Protein AF-0000000080313445 (afdb_homodimer)

Nearest PDB structures (foldseek):
  4s0m-assembly4_H  TM=9.922E-01  e=1.685E-20  Acinetobacter baumannii
  6aes-assembly2_B  TM=9.963E-01  e=2.767E-20  Pseudomonas aeruginosa
  3vgv-assembly3_E  TM=9.945E-01  e=1.018E-19  Halomonas sp. #593
  5v6d-assembly3_F  TM=9.946E-01  e=2.747E-19  Neisseria gonorrhoeae NCCP11945
  2hur-assembly1_A  TM=9.885E-01  e=4.802E-19  Escherichia coli

Structure (mmCIF, N/CA/C/O backbone):
data_AF-0000000080313445-model_v1
#
loop_
_entity.id
_entity.type
_entity.pdbx_description
1 polymer 'Nucleoside diphosphate kinase'
#
loop_
_atom_site.group_PDB
_atom_site.id
_atom_site.type_symbol
_atom_site.label_atom_id
_atom_site.label_alt_id
_atom_site.label_comp_id
_atom_site.label_asym_id
_atom_site.label_entity_id
_atom_site.label_seq_id
_atom_site.pdbx_PDB_ins_code
_atom_site.Cartn_x
_atom_site.Cartn_y
_atom_site.Cartn_z
_atom_site.occupancy
_atom_site.B_iso_or_equiv
_atom_site.auth_seq_id
_atom_site.auth_comp_id
_atom_site.auth_asym_id
_atom_site.auth_atom_id
_atom_site.pdbx_PDB_model_num
ATOM 1 N N . MET A 1 1 ? 26.094 -8.102 -2.627 1 67.81 1 MET A N 1
ATOM 2 C CA . MET A 1 1 ? 25.406 -8.836 -3.686 1 67.81 1 MET A CA 1
ATOM 3 C C . MET A 1 1 ? 24.547 -7.895 -4.523 1 67.81 1 MET A C 1
ATOM 5 O O . MET A 1 1 ? 24.25 -6.77 -4.105 1 67.81 1 MET A O 1
ATOM 9 N N . ALA A 1 2 ? 24.094 -8.344 -5.746 1 80.5 2 ALA A N 1
ATOM 10 C CA . ALA A 1 2 ? 23.531 -7.371 -6.68 1 80.5 2 ALA A CA 1
ATOM 11 C C . ALA A 1 2 ? 22.078 -7.047 -6.332 1 80.5 2 ALA A C 1
ATOM 13 O O . ALA A 1 2 ? 21.312 -7.938 -5.957 1 80.5 2 ALA A O 1
ATOM 14 N N . THR A 1 3 ? 21.625 -5.832 -6.145 1 92.75 3 THR A N 1
ATOM 15 C CA . THR A 1 3 ? 20.266 -5.352 -5.953 1 92.75 3 THR A CA 1
ATOM 16 C C . THR A 1 3 ? 19.375 -5.77 -7.125 1 92.75 3 THR A C 1
ATOM 18 O O . THR A 1 3 ? 19.781 -5.688 -8.281 1 92.75 3 THR A O 1
ATOM 21 N N . GLU A 1 4 ? 18.312 -6.516 -6.824 1 96.81 4 GLU A N 1
ATOM 22 C CA . GLU A 1 4 ? 17.328 -7.008 -7.777 1 96.81 4 GLU A CA 1
ATOM 23 C C . GLU A 1 4 ? 15.945 -6.414 -7.5 1 96.81 4 GLU A C 1
ATOM 25 O O . GLU A 1 4 ? 15.688 -5.914 -6.402 1 96.81 4 GLU A O 1
ATOM 30 N N . LYS A 1 5 ? 15.242 -6.324 -8.633 1 98.56 5 LYS A N 1
ATOM 31 C CA . LYS A 1 5 ? 13.828 -5.98 -8.484 1 98.56 5 LYS A CA 1
ATOM 32 C C . LYS A 1 5 ? 12.938 -7.168 -8.836 1 98.56 5 LYS A C 1
ATOM 34 O O . LYS A 1 5 ? 13.289 -7.992 -9.68 1 98.56 5 LYS A O 1
ATOM 39 N N . THR A 1 6 ? 11.805 -7.305 -8.195 1 98.88 6 THR A N 1
ATOM 40 C CA . THR A 1 6 ? 10.805 -8.32 -8.5 1 98.88 6 THR A CA 1
ATOM 41 C C . THR A 1 6 ? 9.391 -7.754 -8.359 1 98.88 6 THR A C 1
ATOM 43 O O . THR A 1 6 ? 9.211 -6.637 -7.871 1 98.88 6 THR A O 1
ATOM 46 N N . PHE A 1 7 ? 8.477 -8.469 -8.938 1 98.88 7 PHE A N 1
ATOM 47 C CA . PHE A 1 7 ? 7.074 -8.055 -8.945 1 98.88 7 PHE A CA 1
ATOM 48 C C . PHE A 1 7 ? 6.277 -8.852 -7.914 1 98.88 7 PHE A C 1
ATOM 50 O O . PHE A 1 7 ? 6.535 -10.031 -7.695 1 98.88 7 PHE A O 1
ATOM 57 N N . ALA A 1 8 ? 5.316 -8.188 -7.301 1 98.94 8 ALA A N 1
ATOM 58 C CA . ALA A 1 8 ? 4.457 -8.828 -6.309 1 98.94 8 ALA A CA 1
ATOM 59 C C . ALA A 1 8 ? 3.021 -8.32 -6.41 1 98.94 8 ALA A C 1
ATOM 61 O O . ALA A 1 8 ? 2.793 -7.176 -6.816 1 98.94 8 ALA A O 1
ATOM 62 N N . ILE A 1 9 ? 2.059 -9.133 -6.047 1 98.94 9 ILE A N 1
ATOM 63 C CA . ILE A 1 9 ? 0.652 -8.766 -5.934 1 98.94 9 ILE A CA 1
ATOM 64 C C . ILE A 1 9 ? 0.111 -9.211 -4.574 1 98.94 9 ILE A C 1
ATOM 66 O O . ILE A 1 9 ? 0.405 -10.312 -4.113 1 98.94 9 ILE A O 1
ATOM 70 N N . VAL A 1 10 ? -0.554 -8.375 -3.887 1 98.94 10 VAL A N 1
ATOM 71 C CA . VAL A 1 10 ? -1.57 -8.82 -2.939 1 98.94 10 VAL A CA 1
ATOM 72 C C . VAL A 1 10 ? -2.891 -9.055 -3.67 1 98.94 10 VAL A C 1
ATOM 74 O O . VAL A 1 10 ? -3.488 -8.109 -4.195 1 98.94 10 VAL A O 1
ATOM 77 N N . LYS A 1 11 ? -3.355 -10.266 -3.66 1 98.94 11 LYS A N 1
ATOM 78 C CA . LYS A 1 11 ? -4.473 -10.664 -4.512 1 98.94 11 LYS A CA 1
ATOM 79 C C . LYS A 1 11 ? -5.809 -10.258 -3.893 1 98.94 11 LYS A C 1
ATOM 81 O O . LYS A 1 11 ? -5.863 -9.852 -2.73 1 98.94 11 LYS A O 1
ATOM 86 N N . PRO A 1 12 ? -6.906 -10.375 -4.656 1 98.88 12 PRO A N 1
ATOM 87 C CA . PRO A 1 12 ? -8.203 -9.836 -4.219 1 98.88 12 PRO A CA 1
ATOM 88 C C . PRO A 1 12 ? -8.68 -10.461 -2.912 1 98.88 12 PRO A C 1
ATOM 90 O O . PRO A 1 12 ? -9.281 -9.781 -2.08 1 98.88 12 PRO A O 1
ATOM 93 N N . ASP A 1 13 ? -8.438 -11.734 -2.701 1 98.75 13 ASP A N 1
ATOM 94 C CA . ASP A 1 13 ? -8.898 -12.391 -1.485 1 98.75 13 ASP A CA 1
ATOM 95 C C . ASP A 1 13 ? -8.266 -11.766 -0.245 1 98.75 13 ASP A C 1
ATOM 97 O O . ASP A 1 13 ? -8.945 -11.555 0.763 1 98.75 13 ASP A O 1
ATOM 101 N N . ALA A 1 14 ? -6.973 -11.5 -0.324 1 98.81 14 ALA A N 1
ATOM 102 C CA . ALA A 1 14 ? -6.262 -10.898 0.8 1 98.81 14 ALA A CA 1
ATOM 103 C C . ALA A 1 14 ? -6.668 -9.438 0.985 1 98.81 14 ALA A C 1
ATOM 105 O O . ALA A 1 14 ? -6.754 -8.953 2.115 1 98.81 14 ALA A O 1
ATOM 106 N N . VAL A 1 15 ? -6.926 -8.711 -0.113 1 98.81 15 VAL A N 1
ATOM 107 C CA . VAL A 1 15 ? -7.398 -7.336 -0.031 1 98.81 15 VAL A CA 1
ATOM 108 C C . VAL A 1 15 ? -8.758 -7.297 0.661 1 98.81 15 VAL A C 1
ATOM 110 O O . VAL A 1 15 ? -8.984 -6.488 1.562 1 98.81 15 VAL A O 1
ATOM 113 N N . GLU A 1 16 ? -9.625 -8.203 0.298 1 98.12 16 GLU A N 1
ATOM 114 C CA . GLU A 1 16 ? -10.977 -8.289 0.854 1 98.12 16 GLU A CA 1
ATOM 115 C C . GLU A 1 16 ? -10.938 -8.5 2.365 1 98.12 16 GLU A C 1
ATOM 117 O O . GLU A 1 16 ? -11.82 -8.031 3.086 1 98.12 16 GLU A O 1
ATOM 122 N N . LYS A 1 17 ? -9.922 -9.133 2.766 1 98 17 LYS A N 1
ATOM 123 C CA . LYS A 1 17 ? -9.844 -9.539 4.168 1 98 17 LYS A CA 1
ATOM 124 C C . LYS A 1 17 ? -8.992 -8.562 4.973 1 98 17 LYS A C 1
ATOM 126 O O . LYS A 1 17 ? -8.625 -8.852 6.117 1 98 17 LYS A O 1
ATOM 131 N N . ASN A 1 18 ? -8.625 -7.434 4.41 1 98.44 18 ASN A N 1
ATOM 132 C CA . ASN A 1 18 ? -7.848 -6.391 5.074 1 98.44 18 ASN A CA 1
ATOM 133 C C . ASN A 1 18 ? -6.48 -6.906 5.52 1 98.44 18 ASN A C 1
ATOM 135 O O . ASN A 1 18 ? -6.07 -6.68 6.66 1 98.44 18 ASN A O 1
ATOM 139 N N . HIS A 1 19 ? -5.781 -7.512 4.523 1 98.81 19 HIS A N 1
ATOM 140 C CA . HIS A 1 19 ? -4.461 -8.039 4.848 1 98.81 19 HIS A CA 1
ATOM 141 C C . HIS A 1 19 ? -3.367 -7.281 4.105 1 98.81 19 HIS A C 1
ATOM 143 O O . HIS A 1 19 ? -2.211 -7.711 4.09 1 98.81 19 HIS A O 1
ATOM 149 N N . ILE A 1 20 ? -3.68 -6.176 3.441 1 98.94 20 ILE A N 1
ATOM 150 C CA . ILE A 1 20 ? -2.686 -5.426 2.686 1 98.94 20 ILE A CA 1
ATOM 151 C C . ILE A 1 20 ? -1.523 -5.039 3.598 1 98.94 20 ILE A C 1
ATOM 153 O O . ILE A 1 20 ? -0.371 -5.379 3.322 1 98.94 20 ILE A O 1
ATOM 157 N N . GLY A 1 21 ? -1.847 -4.379 4.711 1 98.88 21 GLY A N 1
ATOM 158 C CA . GLY A 1 21 ? -0.83 -3.855 5.609 1 98.88 21 GLY A CA 1
ATOM 159 C C . GLY A 1 21 ? 0.037 -4.938 6.223 1 98.88 21 GLY A C 1
ATOM 160 O O . GLY A 1 21 ? 1.261 -4.805 6.277 1 98.88 21 GLY A O 1
ATOM 161 N N . ALA A 1 22 ? -0.581 -5.98 6.699 1 98.81 22 ALA A N 1
ATOM 162 C CA . ALA A 1 22 ? 0.155 -7.074 7.324 1 98.81 22 ALA A CA 1
ATOM 163 C C . ALA A 1 22 ? 1.158 -7.688 6.352 1 98.81 22 ALA A C 1
ATOM 165 O O . ALA A 1 22 ? 2.291 -7.996 6.73 1 98.81 22 ALA A O 1
ATOM 166 N N . ILE A 1 23 ? 0.754 -7.875 5.098 1 98.94 23 ILE A N 1
ATOM 167 C CA . ILE A 1 23 ? 1.622 -8.484 4.094 1 98.94 23 ILE A CA 1
ATOM 168 C C . ILE A 1 23 ? 2.768 -7.527 3.758 1 98.94 23 ILE A C 1
ATOM 170 O O . ILE A 1 23 ? 3.93 -7.941 3.703 1 98.94 23 ILE A O 1
ATOM 174 N N . LEU A 1 24 ? 2.469 -6.219 3.557 1 98.94 24 LEU A N 1
ATOM 175 C CA . LEU A 1 24 ? 3.518 -5.246 3.268 1 98.94 24 LEU A CA 1
ATOM 176 C C . LEU A 1 24 ? 4.488 -5.133 4.438 1 98.94 24 LEU A C 1
ATOM 178 O O . LEU A 1 24 ? 5.688 -4.93 4.238 1 98.94 24 LEU A O 1
ATOM 182 N N . ALA A 1 25 ? 3.967 -5.242 5.68 1 98.81 25 ALA A N 1
ATOM 183 C CA . ALA A 1 25 ? 4.828 -5.18 6.859 1 98.81 25 ALA A CA 1
ATOM 184 C C . ALA A 1 25 ? 5.816 -6.344 6.879 1 98.81 25 ALA A C 1
ATOM 186 O O . ALA A 1 25 ? 6.988 -6.164 7.219 1 98.81 25 ALA A O 1
ATOM 187 N N . LEU A 1 26 ? 5.328 -7.523 6.516 1 98.62 26 LEU A N 1
ATOM 188 C CA . LEU A 1 26 ? 6.215 -8.68 6.441 1 98.62 26 LEU A CA 1
ATOM 189 C C . LEU A 1 26 ? 7.309 -8.453 5.402 1 98.62 26 LEU A C 1
ATOM 191 O O . LEU A 1 26 ? 8.477 -8.773 5.645 1 98.62 26 LEU A O 1
ATOM 195 N N . ILE A 1 27 ? 6.93 -7.891 4.254 1 98.81 27 ILE A N 1
ATOM 196 C CA . ILE A 1 27 ? 7.863 -7.613 3.168 1 98.81 27 ILE A CA 1
ATOM 197 C C . ILE A 1 27 ? 8.969 -6.684 3.662 1 98.81 27 ILE A C 1
ATOM 199 O O . ILE A 1 27 ? 10.156 -6.984 3.518 1 98.81 27 ILE A O 1
ATOM 203 N N . GLU A 1 28 ? 8.57 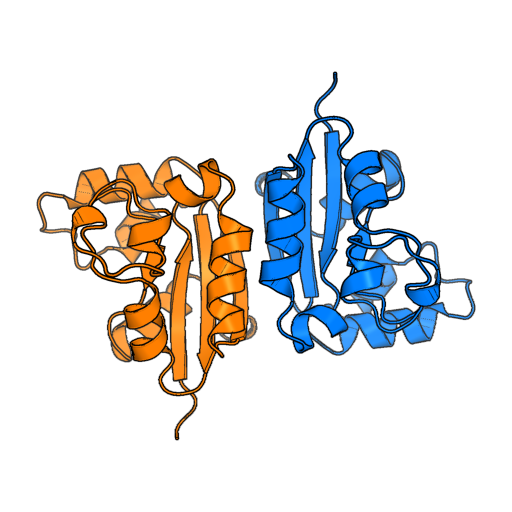-5.609 4.293 1 98.75 28 GLU A N 1
ATOM 204 C CA . GLU A 1 28 ? 9.523 -4.598 4.734 1 98.75 28 GLU A CA 1
ATOM 205 C C . GLU A 1 28 ? 10.383 -5.113 5.891 1 98.75 28 GLU A C 1
ATOM 207 O O . GLU A 1 28 ? 11.578 -4.828 5.957 1 98.75 28 GLU A O 1
ATOM 212 N N . LYS A 1 29 ? 9.82 -5.867 6.777 1 97.88 29 LYS A N 1
ATOM 213 C CA . LYS A 1 29 ? 10.547 -6.43 7.91 1 97.88 29 LYS A CA 1
ATOM 214 C C . LYS A 1 29 ? 11.625 -7.402 7.445 1 97.88 29 LYS A C 1
ATOM 216 O O . LYS A 1 29 ? 12.617 -7.621 8.141 1 97.88 29 LYS A O 1
ATOM 221 N N . ASN A 1 30 ? 11.422 -7.969 6.273 1 97.5 30 ASN A N 1
ATOM 222 C CA . ASN A 1 30 ? 12.375 -8.953 5.762 1 97.5 30 ASN A CA 1
ATOM 223 C C . ASN A 1 30 ? 13.352 -8.328 4.773 1 97.5 30 ASN A C 1
ATOM 225 O O . ASN A 1 30 ? 13.914 -9.016 3.92 1 97.5 30 ASN A O 1
ATOM 229 N N . GLY A 1 31 ? 13.5 -7.066 4.793 1 96.81 31 GLY A N 1
ATOM 230 C CA . GLY A 1 31 ? 14.617 -6.383 4.156 1 96.81 31 GLY A CA 1
ATOM 231 C C . GLY A 1 31 ? 14.328 -5.973 2.727 1 96.81 31 GLY A C 1
ATOM 232 O O . GLY A 1 31 ? 15.234 -5.547 2.002 1 96.81 31 GLY A O 1
ATOM 233 N N . LEU A 1 32 ? 13.148 -6.156 2.248 1 98.56 32 LEU A N 1
ATOM 234 C CA . LEU A 1 32 ? 12.773 -5.691 0.918 1 98.56 32 LEU A CA 1
ATOM 235 C C . LEU A 1 32 ? 12.172 -4.293 0.982 1 98.56 32 LEU A C 1
ATOM 237 O O . LEU A 1 32 ? 11.477 -3.953 1.941 1 98.56 32 LEU A O 1
ATOM 241 N N . LYS A 1 33 ? 12.445 -3.525 -0.031 1 98.56 33 LYS A N 1
ATOM 242 C CA . LYS A 1 33 ? 11.906 -2.174 -0.158 1 98.56 33 LYS A CA 1
ATOM 243 C C . LYS A 1 33 ? 10.797 -2.123 -1.204 1 98.56 33 LYS A C 1
ATOM 245 O O . LYS A 1 33 ? 10.914 -2.729 -2.271 1 98.56 33 LYS A O 1
ATOM 250 N N . ILE A 1 34 ? 9.773 -1.451 -0.898 1 98.88 34 ILE A N 1
ATOM 251 C CA . ILE A 1 34 ? 8.711 -1.216 -1.867 1 98.88 34 ILE A CA 1
ATOM 252 C C . ILE A 1 34 ? 9.047 0.003 -2.723 1 98.88 34 ILE A C 1
ATOM 254 O O . ILE A 1 34 ? 9.156 1.119 -2.209 1 98.88 34 ILE A O 1
ATOM 258 N N . ARG A 1 35 ? 9.18 -0.219 -4.039 1 98.56 35 ARG A N 1
ATOM 259 C CA . ARG A 1 35 ? 9.641 0.835 -4.941 1 98.56 35 ARG A CA 1
ATOM 260 C C . ARG A 1 35 ? 8.469 1.435 -5.719 1 98.56 35 ARG A C 1
ATOM 262 O O . ARG A 1 35 ? 8.547 2.568 -6.191 1 98.56 35 ARG A O 1
ATOM 269 N N . ALA A 1 36 ? 7.449 0.693 -5.945 1 98.81 36 ALA A N 1
ATOM 270 C CA . ALA A 1 36 ? 6.195 1.095 -6.574 1 98.81 36 ALA A CA 1
ATOM 271 C C . ALA A 1 36 ? 5.016 0.328 -5.984 1 98.81 36 ALA A C 1
ATOM 273 O O . ALA A 1 36 ? 5.164 -0.819 -5.555 1 98.81 36 ALA A O 1
ATOM 274 N N . LEU A 1 37 ? 3.953 0.924 -5.93 1 98.81 37 LEU A N 1
ATOM 275 C CA . LEU A 1 37 ? 2.791 0.383 -5.23 1 98.81 37 LEU A CA 1
ATOM 276 C C . LEU A 1 37 ? 1.502 0.993 -5.77 1 98.81 37 LEU A C 1
ATOM 278 O O . LEU A 1 37 ? 1.388 2.215 -5.883 1 98.81 37 LEU A O 1
ATOM 282 N N . ARG A 1 38 ? 0.521 0.138 -6.125 1 98.44 38 ARG A N 1
ATOM 283 C CA . ARG A 1 38 ? -0.742 0.639 -6.656 1 98.44 38 ARG A CA 1
ATOM 284 C C . ARG A 1 38 ? -1.868 -0.365 -6.43 1 98.44 38 ARG A C 1
ATOM 286 O O . ARG A 1 38 ? -1.705 -1.559 -6.695 1 98.44 38 ARG A O 1
ATOM 293 N N . MET A 1 39 ? -2.936 0.153 -5.867 1 98.81 39 MET A N 1
ATOM 294 C CA . MET A 1 39 ? -4.172 -0.626 -5.863 1 98.81 39 MET A CA 1
ATOM 295 C C . MET A 1 39 ? -4.934 -0.444 -7.172 1 98.81 39 MET A C 1
ATOM 297 O O . MET A 1 39 ? -5.02 0.667 -7.695 1 98.81 39 MET A O 1
ATOM 301 N N . MET A 1 40 ? -5.465 -1.528 -7.723 1 98.31 40 MET A N 1
ATOM 302 C CA . MET A 1 40 ? -6.25 -1.452 -8.953 1 98.31 40 MET A CA 1
ATOM 303 C C . MET A 1 40 ? -7.219 -2.627 -9.055 1 98.31 40 MET A C 1
ATOM 305 O O . MET A 1 40 ? -7.043 -3.643 -8.375 1 98.31 40 MET A O 1
ATOM 309 N N . HIS A 1 41 ? -8.273 -2.422 -9.805 1 98.25 41 HIS A N 1
ATOM 310 C CA . HIS A 1 41 ? -9.156 -3.494 -10.242 1 98.25 41 HIS A CA 1
ATOM 311 C C . HIS A 1 41 ? -8.844 -3.928 -11.664 1 98.25 41 HIS A C 1
ATOM 313 O O . HIS A 1 41 ? -9.07 -3.174 -12.617 1 98.25 41 HIS A O 1
ATOM 319 N N . MET A 1 42 ? -8.32 -5.141 -11.844 1 98.38 42 MET A N 1
ATOM 320 C CA . MET A 1 42 ? -7.941 -5.605 -13.172 1 98.38 42 MET A CA 1
ATOM 321 C C . MET A 1 42 ? -9.18 -5.848 -14.031 1 98.38 42 MET A C 1
ATOM 323 O O . MET A 1 42 ? -10.148 -6.457 -13.578 1 98.38 42 MET A O 1
ATOM 327 N N . SER A 1 43 ? -9.109 -5.312 -15.234 1 98.38 43 SER A N 1
ATOM 328 C CA . SER A 1 43 ? -10.07 -5.785 -16.219 1 98.38 43 SER A CA 1
ATOM 329 C C . SER A 1 43 ? -9.695 -7.172 -16.734 1 98.38 43 SER A C 1
ATOM 331 O O . SER A 1 43 ? -8.57 -7.637 -16.531 1 98.38 43 SER A O 1
ATOM 333 N N . ARG A 1 44 ? -10.617 -7.836 -17.375 1 98.56 44 ARG A N 1
ATOM 334 C CA . ARG A 1 44 ? -10.359 -9.172 -17.891 1 98.56 44 ARG A CA 1
ATOM 335 C C . ARG A 1 44 ? -9.195 -9.156 -18.875 1 98.56 44 ARG A C 1
ATOM 337 O O . ARG A 1 44 ? -8.281 -9.977 -18.781 1 98.56 44 ARG A O 1
ATOM 344 N N . PRO A 1 45 ? -9.117 -8.156 -19.875 1 98.62 45 PRO A N 1
ATOM 345 C CA . PRO A 1 45 ? -7.977 -8.141 -20.797 1 98.62 45 PRO A CA 1
ATOM 346 C C . PRO A 1 45 ? -6.641 -7.965 -20.078 1 98.62 45 PRO A C 1
ATOM 348 O O . PRO A 1 45 ? -5.637 -8.562 -20.469 1 98.62 45 PRO A O 1
ATOM 351 N N . ILE A 1 46 ? -6.586 -7.199 -19.031 1 98.69 46 ILE A N 1
ATOM 352 C CA . ILE A 1 46 ? -5.355 -6.992 -18.281 1 98.69 46 ILE A CA 1
ATOM 353 C C . ILE A 1 46 ? -4.934 -8.297 -17.609 1 98.69 46 ILE A C 1
ATOM 355 O O . ILE A 1 46 ? -3.779 -8.711 -17.719 1 98.69 46 ILE A O 1
ATOM 359 N N . ALA A 1 47 ? -5.906 -8.977 -16.969 1 98.81 47 ALA A N 1
ATOM 360 C CA . ALA A 1 47 ? -5.602 -10.227 -16.266 1 98.81 47 ALA A CA 1
ATOM 361 C C . ALA A 1 47 ? -5.172 -11.312 -17.234 1 98.81 47 ALA A C 1
ATOM 363 O O . ALA A 1 47 ? -4.199 -12.031 -16.984 1 98.81 47 ALA A O 1
ATOM 364 N N . GLU A 1 48 ? -5.887 -11.422 -18.359 1 98.75 48 GLU A N 1
ATOM 365 C CA . GLU A 1 48 ? -5.559 -12.43 -19.359 1 98.75 48 GLU A CA 1
ATOM 366 C C . GLU A 1 48 ? -4.172 -12.188 -19.953 1 98.75 48 GLU A C 1
ATOM 368 O O . GLU A 1 48 ? -3.412 -13.133 -20.172 1 98.75 48 GLU A O 1
ATOM 373 N N . GLY A 1 49 ? -3.873 -10.93 -20.25 1 98.69 49 GLY A N 1
ATOM 374 C CA . GLY A 1 49 ? -2.551 -10.594 -20.75 1 98.69 49 GLY A CA 1
ATOM 375 C C . GLY A 1 49 ? -1.446 -10.852 -19.75 1 98.69 49 GLY A C 1
ATOM 376 O O . GLY A 1 49 ? -0.385 -11.367 -20.109 1 98.69 49 GLY A O 1
ATOM 377 N N . PHE A 1 50 ? -1.7 -10.602 -18.547 1 98.75 50 PHE A N 1
ATOM 378 C CA . PHE A 1 50 ? -0.718 -10.781 -17.469 1 98.75 50 PHE A CA 1
ATOM 379 C C . PHE A 1 50 ? -0.415 -12.258 -17.266 1 98.75 50 PHE A C 1
ATOM 381 O O . PHE A 1 50 ? 0.748 -12.641 -17.125 1 98.75 50 PHE A O 1
ATOM 388 N N . TYR A 1 51 ? -1.479 -13.047 -17.25 1 98.38 51 TYR A N 1
ATOM 389 C CA . TYR A 1 51 ? -1.337 -14.469 -16.969 1 98.38 51 TYR A CA 1
ATOM 390 C C . TYR A 1 51 ? -1.294 -15.281 -18.25 1 98.38 51 TYR A C 1
ATOM 392 O O . TYR A 1 51 ? -1.685 -16.453 -18.266 1 98.38 51 TYR A O 1
ATOM 400 N N . HIS A 1 52 ? -0.842 -14.719 -19.328 1 97.88 52 HIS A N 1
ATOM 401 C CA . HIS A 1 52 ? -0.889 -15.32 -20.656 1 97.88 52 HIS A CA 1
ATOM 402 C C . HIS A 1 52 ? -0.164 -16.672 -20.672 1 97.88 52 HIS A C 1
ATOM 404 O O . HIS A 1 52 ? -0.542 -17.562 -21.422 1 97.88 52 HIS A O 1
ATOM 410 N N . VAL A 1 53 ? 0.841 -16.906 -19.906 1 96.38 53 VAL A N 1
ATOM 411 C CA . VAL A 1 53 ? 1.644 -18.125 -19.891 1 96.38 53 VAL A CA 1
ATOM 412 C C . VAL A 1 53 ? 0.788 -19.297 -19.4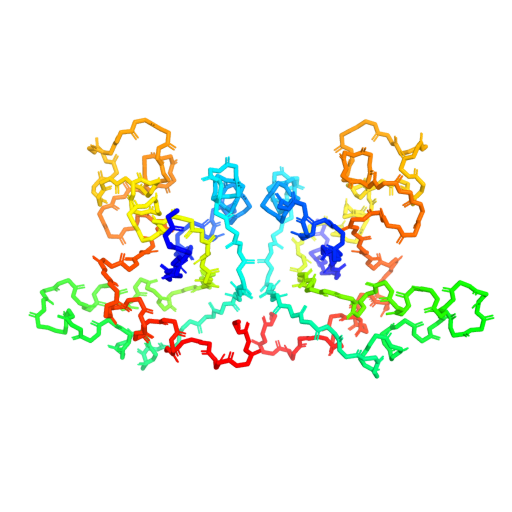22 1 96.38 53 VAL A C 1
ATOM 414 O O . VAL A 1 53 ? 1.147 -20.453 -19.625 1 96.38 53 VAL A O 1
ATOM 417 N N . HIS A 1 54 ? -0.374 -18.953 -18.766 1 96.75 54 HIS A N 1
ATOM 418 C CA . HIS A 1 54 ? -1.262 -19.984 -18.25 1 96.75 54 HIS A CA 1
ATOM 419 C C . HIS A 1 54 ? -2.477 -20.188 -19.141 1 96.75 54 HIS A C 1
ATOM 421 O O . HIS A 1 54 ? -3.406 -20.906 -18.797 1 96.75 54 HIS A O 1
ATOM 427 N N . LYS A 1 55 ? -2.504 -19.594 -20.281 1 97.31 55 LYS A N 1
ATOM 428 C CA . LYS A 1 55 ? -3.691 -19.547 -21.141 1 97.31 55 LYS A CA 1
ATOM 429 C C . LYS A 1 55 ? -4.168 -20.953 -21.484 1 97.31 55 LYS A C 1
ATOM 431 O O . LYS A 1 55 ? -5.371 -21.188 -21.625 1 97.31 55 LYS A O 1
ATOM 436 N N . ALA A 1 56 ? -3.191 -21.922 -21.594 1 97.62 56 ALA A N 1
ATOM 437 C CA . ALA A 1 56 ? -3.541 -23.266 -22.016 1 97.62 56 ALA A CA 1
ATOM 438 C C . ALA A 1 56 ? -3.838 -24.172 -20.812 1 97.62 56 ALA A C 1
ATOM 440 O O . ALA A 1 56 ? -4.199 -25.344 -20.984 1 97.62 56 ALA A O 1
ATOM 441 N N . ARG A 1 57 ? -3.703 -23.656 -19.641 1 96.75 57 ARG A N 1
ATOM 442 C CA . ARG A 1 57 ? -3.912 -24.453 -18.438 1 96.75 57 ARG A CA 1
ATOM 443 C C . ARG A 1 57 ? -5.387 -24.469 -18.047 1 96.75 57 ARG A C 1
ATOM 445 O O . ARG A 1 57 ? -6.098 -23.484 -18.234 1 96.75 57 ARG A O 1
ATOM 452 N N . PRO A 1 58 ? -5.855 -25.594 -17.469 1 97.19 58 PRO A N 1
ATOM 453 C CA . PRO A 1 58 ? -7.277 -25.734 -17.141 1 97.19 58 PRO A CA 1
ATOM 454 C C . PRO A 1 58 ? -7.75 -24.703 -16.125 1 97.19 58 PRO A C 1
ATOM 456 O O . PRO A 1 58 ? -8.93 -24.344 -16.109 1 97.19 58 PRO A O 1
ATOM 459 N N . PHE A 1 59 ? -6.918 -24.234 -15.32 1 96.69 59 PHE A N 1
ATOM 460 C CA . PHE A 1 59 ? -7.324 -23.328 -14.25 1 96.69 59 PHE A CA 1
ATOM 461 C C . PHE A 1 59 ? -7.328 -21.875 -14.75 1 96.69 59 PHE A C 1
ATOM 463 O O . PHE A 1 59 ? -7.703 -20.969 -14.008 1 96.69 59 PHE A O 1
ATOM 470 N N . PHE A 1 60 ? -6.965 -21.578 -15.984 1 98 60 PHE A N 1
ATOM 471 C CA . PHE A 1 60 ? -6.762 -20.219 -16.5 1 98 60 PHE A CA 1
ATOM 472 C C . PHE A 1 60 ? -8.031 -19.391 -16.344 1 98 60 PHE A C 1
ATOM 474 O O . PHE A 1 60 ? -7.98 -18.266 -15.836 1 98 60 PHE A O 1
ATOM 481 N N . GLY A 1 61 ? -9.164 -19.875 -16.703 1 98.06 61 GLY A N 1
ATOM 482 C CA . GLY A 1 61 ? -10.43 -19.172 -16.594 1 98.06 61 GLY A CA 1
ATOM 483 C C . GLY A 1 61 ? -10.766 -18.797 -15.164 1 98.06 61 GLY A C 1
ATOM 484 O O . GLY A 1 61 ? -11.156 -17.656 -14.898 1 98.06 61 GLY A O 1
ATOM 485 N N . GLU A 1 62 ? -10.648 -19.75 -14.297 1 98.25 62 GLU A N 1
ATOM 486 C CA . GLU A 1 62 ? -10.922 -19.5 -12.883 1 98.25 62 GLU A CA 1
ATOM 487 C C . GLU A 1 62 ? -9.969 -18.469 -12.305 1 98.25 62 GLU A C 1
ATOM 489 O O . GLU A 1 62 ? -10.367 -17.625 -11.5 1 98.25 62 GLU A O 1
ATOM 494 N N . LEU A 1 63 ? -8.742 -18.547 -12.68 1 98.25 63 LEU A N 1
ATOM 495 C CA . LEU A 1 63 ? -7.738 -17.578 -12.242 1 98.25 63 LEU A CA 1
ATOM 496 C C . LEU A 1 63 ? -8.109 -16.172 -12.664 1 98.25 63 LEU A C 1
ATOM 498 O O . LEU A 1 63 ? -8.078 -15.242 -11.852 1 98.25 63 LEU A O 1
ATOM 502 N N . VAL A 1 64 ? -8.461 -15.992 -13.914 1 98.75 64 VAL A N 1
ATOM 503 C CA . VAL A 1 64 ? -8.844 -14.68 -14.445 1 98.75 64 VAL A CA 1
ATOM 504 C C . VAL A 1 64 ? -10.078 -14.172 -13.719 1 98.75 64 VAL A C 1
ATOM 506 O O . VAL A 1 64 ? -10.141 -13 -13.328 1 98.75 64 VAL A O 1
ATOM 509 N N . GLU A 1 65 ? -11.055 -15.039 -13.492 1 98.69 65 GLU A N 1
ATOM 510 C CA . GLU A 1 65 ? -12.258 -14.656 -12.758 1 98.69 65 GLU A CA 1
ATOM 511 C C . GLU A 1 65 ? -11.922 -14.195 -11.344 1 98.69 65 GLU A C 1
ATOM 513 O O . GLU A 1 65 ? -12.445 -13.188 -10.867 1 98.69 65 GLU A O 1
ATOM 518 N N . PHE A 1 66 ? -11.109 -14.906 -10.758 1 98.75 66 PHE A N 1
ATOM 519 C CA . PHE A 1 66 ? -10.68 -14.594 -9.398 1 98.75 66 PHE A CA 1
ATOM 520 C C . PHE A 1 66 ? -9.984 -13.234 -9.352 1 98.75 66 PHE A C 1
ATOM 522 O O . PHE A 1 66 ? -10.32 -12.391 -8.523 1 98.75 66 PHE A O 1
ATOM 529 N N . MET A 1 67 ? -9.062 -12.93 -10.242 1 98.75 67 MET A N 1
ATOM 530 C CA . MET A 1 67 ? -8.219 -11.734 -10.219 1 98.75 67 MET A CA 1
ATOM 531 C C . MET A 1 67 ? -9.016 -10.5 -10.617 1 98.75 67 MET A C 1
ATOM 533 O O . MET A 1 67 ? -8.609 -9.375 -10.336 1 98.75 67 MET A O 1
ATOM 537 N N . THR A 1 68 ? -10.141 -10.711 -11.273 1 98.69 68 THR A N 1
ATOM 538 C CA . THR A 1 68 ? -10.914 -9.57 -11.75 1 98.69 68 THR A CA 1
ATOM 539 C C . THR A 1 68 ? -12.102 -9.297 -10.836 1 98.69 68 THR A C 1
ATOM 541 O O . THR A 1 68 ? -12.859 -8.352 -11.062 1 98.69 68 THR A O 1
ATOM 544 N N . ARG A 1 69 ? -12.297 -10.062 -9.789 1 98.31 69 ARG A N 1
ATOM 545 C CA . ARG A 1 69 ? -13.508 -9.969 -8.984 1 98.31 69 ARG A CA 1
ATOM 546 C C . ARG A 1 69 ? -13.445 -8.781 -8.031 1 98.31 69 ARG A C 1
ATOM 548 O O . ARG A 1 69 ? -14.469 -8.344 -7.496 1 98.31 69 ARG A O 1
ATOM 555 N N . GLY A 1 70 ? -12.25 -8.312 -7.746 1 98.12 70 GLY A N 1
ATOM 556 C CA . GLY A 1 70 ? -12.047 -7.207 -6.828 1 98.12 70 GLY A CA 1
ATOM 557 C C . GLY A 1 70 ? -10.672 -6.57 -6.957 1 98.12 70 GLY A C 1
ATOM 558 O O . GLY A 1 70 ? -9.883 -6.957 -7.824 1 98.12 70 GLY A O 1
ATOM 559 N N . PRO A 1 71 ? -10.461 -5.598 -6.113 1 98.69 71 PRO A N 1
ATOM 560 C CA . PRO A 1 71 ? -9.172 -4.906 -6.195 1 98.69 71 PRO A CA 1
ATOM 561 C C . PRO A 1 71 ? -8.008 -5.773 -5.734 1 98.69 71 PRO A C 1
ATOM 563 O O . PRO A 1 71 ? -8.195 -6.691 -4.934 1 98.69 71 PRO A O 1
ATOM 566 N N . CYS A 1 72 ? -6.887 -5.562 -6.332 1 98.88 72 CYS A N 1
ATOM 567 C CA . CYS A 1 72 ? -5.605 -6.105 -5.895 1 98.88 72 CYS A CA 1
ATOM 568 C C . CYS A 1 72 ? -4.574 -4.996 -5.711 1 98.88 72 CYS A C 1
ATOM 570 O O . CYS A 1 72 ? -4.84 -3.838 -6.039 1 98.88 72 CYS A O 1
ATOM 572 N N . VAL A 1 73 ? -3.486 -5.277 -5.055 1 98.94 73 VAL A N 1
ATOM 573 C CA . VAL A 1 73 ? -2.377 -4.344 -4.898 1 98.94 73 VAL A CA 1
ATOM 574 C C . VAL A 1 73 ? -1.139 -4.891 -5.605 1 98.94 73 VAL A C 1
ATOM 576 O O . VAL A 1 73 ? -0.649 -5.973 -5.266 1 98.94 73 VAL A O 1
ATOM 579 N N . VAL A 1 74 ? -0.679 -4.145 -6.621 1 98.94 74 VAL A N 1
ATOM 580 C CA . VAL A 1 74 ? 0.529 -4.531 -7.344 1 98.94 74 VAL A CA 1
ATOM 581 C C . VAL A 1 74 ? 1.713 -3.699 -6.852 1 98.94 74 VAL A C 1
ATOM 583 O O . VAL A 1 74 ? 1.558 -2.523 -6.516 1 98.94 74 VAL A O 1
ATOM 586 N N . MET A 1 75 ? 2.902 -4.32 -6.809 1 98.88 75 MET A N 1
ATOM 587 C CA . MET A 1 75 ? 4.043 -3.572 -6.285 1 98.88 75 MET A CA 1
ATOM 588 C C . MET A 1 75 ? 5.348 -4.086 -6.883 1 98.88 75 MET A C 1
ATOM 590 O O . MET A 1 75 ? 5.395 -5.188 -7.43 1 98.88 75 MET A O 1
ATOM 594 N N . VAL A 1 76 ? 6.301 -3.273 -6.902 1 98.94 76 VAL A N 1
ATOM 595 C CA . VAL A 1 76 ? 7.688 -3.609 -7.219 1 98.94 76 VAL A CA 1
ATOM 596 C C . VAL A 1 76 ? 8.523 -3.621 -5.938 1 98.94 76 VAL A C 1
ATOM 598 O O . VAL A 1 76 ? 8.508 -2.654 -5.172 1 98.94 76 VAL A O 1
ATOM 601 N N . LEU A 1 77 ? 9.18 -4.734 -5.707 1 98.88 77 LEU A N 1
ATOM 602 C CA . LEU A 1 77 ? 10.055 -4.902 -4.551 1 98.88 77 LEU A CA 1
ATOM 603 C C . LEU A 1 77 ? 11.523 -4.859 -4.973 1 98.88 77 LEU A C 1
ATOM 605 O O . LEU A 1 77 ? 11.875 -5.359 -6.043 1 98.88 77 LEU A O 1
ATOM 609 N N . GLU A 1 78 ? 12.312 -4.27 -4.133 1 98.75 78 GLU A N 1
ATOM 610 C CA . GLU A 1 78 ? 13.742 -4.168 -4.406 1 98.75 78 GLU A CA 1
ATOM 611 C C . GLU A 1 78 ? 14.57 -4.625 -3.209 1 98.75 78 GLU A C 1
ATOM 613 O O . GLU A 1 78 ? 14.219 -4.34 -2.062 1 98.75 78 GLU A O 1
ATOM 618 N N . GLY A 1 79 ? 15.641 -5.277 -3.389 1 98.31 79 GLY A N 1
ATOM 619 C CA . GLY A 1 79 ? 16.594 -5.711 -2.377 1 98.31 79 GLY A CA 1
ATOM 620 C C . GLY A 1 79 ? 17.594 -6.719 -2.896 1 98.31 79 GLY A C 1
ATOM 621 O O . GLY A 1 79 ? 17.609 -7.035 -4.09 1 98.31 79 GLY A O 1
ATOM 622 N N . GLU A 1 80 ? 18.422 -7.133 -2.021 1 97.62 80 GLU A N 1
ATOM 623 C CA . GLU A 1 80 ? 19.344 -8.211 -2.361 1 97.62 80 GLU A CA 1
ATOM 624 C C . GLU A 1 80 ? 18.609 -9.531 -2.547 1 97.62 80 GLU A C 1
ATOM 626 O O . GLU A 1 80 ? 17.859 -9.961 -1.663 1 97.62 80 GLU A O 1
ATOM 631 N N . ASN A 1 81 ? 18.781 -10.188 -3.771 1 97.62 81 ASN A N 1
ATOM 632 C CA . ASN A 1 81 ? 18.094 -11.445 -4.078 1 97.62 81 ASN A CA 1
ATOM 633 C C . ASN A 1 81 ? 16.578 -11.32 -3.896 1 97.62 81 ASN A C 1
ATOM 635 O O . ASN A 1 81 ? 15.953 -12.195 -3.301 1 97.62 81 ASN A O 1
ATOM 639 N N . ALA A 1 82 ? 16.062 -10.203 -4.344 1 98.56 82 ALA A N 1
ATOM 640 C CA . ALA A 1 82 ? 14.664 -9.852 -4.09 1 98.56 82 ALA A CA 1
ATOM 641 C C . ALA A 1 82 ? 13.727 -10.93 -4.613 1 98.56 82 ALA A C 1
ATOM 643 O O . ALA A 1 82 ? 12.711 -11.242 -3.98 1 98.56 82 ALA A O 1
ATOM 644 N N . ILE A 1 83 ? 14.055 -11.508 -5.809 1 98.62 83 ILE A N 1
ATOM 645 C CA . ILE A 1 83 ? 13.172 -12.523 -6.383 1 98.62 83 ILE A CA 1
ATOM 646 C C . ILE A 1 83 ? 13.109 -13.734 -5.457 1 98.62 83 ILE A C 1
ATOM 648 O O . ILE A 1 83 ? 12.023 -14.148 -5.043 1 98.62 83 ILE A O 1
ATOM 652 N N . ALA A 1 84 ? 14.25 -14.258 -5.121 1 98.12 84 ALA A N 1
ATOM 653 C CA . ALA A 1 84 ? 14.32 -15.438 -4.258 1 98.12 84 ALA A CA 1
ATOM 654 C C . ALA A 1 84 ? 13.742 -15.133 -2.875 1 98.12 84 ALA A C 1
ATOM 656 O O . ALA A 1 84 ? 13.016 -15.953 -2.311 1 98.12 84 ALA A O 1
ATOM 657 N N . LYS A 1 85 ? 14.086 -14 -2.324 1 98.12 85 LYS A N 1
ATOM 658 C CA . LYS A 1 85 ? 13.617 -13.617 -0.996 1 98.12 85 LYS A CA 1
ATOM 659 C C . LYS A 1 85 ? 12.094 -13.516 -0.958 1 98.12 85 LYS A C 1
ATOM 661 O O . LYS A 1 85 ? 11.461 -13.992 -0.017 1 98.12 85 LYS A O 1
ATOM 666 N N . TRP A 1 86 ? 11.508 -12.859 -1.948 1 98.75 86 TRP A N 1
ATOM 667 C CA . TRP A 1 86 ? 10.055 -12.734 -1.983 1 98.75 86 TRP A CA 1
ATOM 668 C C . TRP A 1 86 ? 9.391 -14.102 -2.129 1 98.75 86 TRP A C 1
ATOM 670 O O . TRP A 1 86 ? 8.422 -14.406 -1.434 1 98.75 86 TRP A O 1
ATOM 680 N N . ARG A 1 87 ? 9.883 -14.945 -2.965 1 98.69 87 ARG A N 1
ATOM 681 C CA . ARG A 1 87 ? 9.297 -16.281 -3.152 1 98.69 87 ARG A CA 1
ATOM 682 C C . ARG A 1 87 ? 9.359 -17.078 -1.861 1 98.69 87 ARG A C 1
ATOM 684 O O . ARG A 1 87 ? 8.43 -17.828 -1.54 1 98.69 87 ARG A O 1
ATOM 691 N N . GLU A 1 88 ? 10.484 -16.953 -1.196 1 98.44 88 GLU A N 1
ATOM 692 C CA . GLU A 1 88 ? 10.617 -17.625 0.092 1 98.44 88 GLU A CA 1
ATOM 693 C C . GLU A 1 88 ? 9.594 -17.094 1.095 1 98.44 88 GLU A C 1
ATOM 695 O O . GLU A 1 88 ? 8.953 -17.875 1.797 1 98.44 88 GLU A O 1
ATOM 700 N N . LEU A 1 89 ? 9.406 -15.82 1.146 1 98.75 89 LEU A N 1
ATOM 701 C CA . LEU A 1 89 ? 8.477 -15.18 2.07 1 98.75 89 LEU A CA 1
ATOM 702 C C . LEU A 1 89 ? 7.035 -15.562 1.74 1 98.75 89 LEU A C 1
ATOM 704 O O . LEU A 1 89 ? 6.203 -15.695 2.639 1 98.75 89 LEU A O 1
ATOM 708 N N . MET A 1 90 ? 6.715 -15.68 0.494 1 98.75 90 MET A N 1
ATOM 709 C CA . MET A 1 90 ? 5.383 -16.094 0.08 1 98.75 90 MET A CA 1
ATOM 710 C C . MET A 1 90 ? 5.047 -17.469 0.646 1 98.75 90 MET A C 1
ATOM 712 O O . MET A 1 90 ? 3.971 -17.672 1.215 1 98.75 90 MET A O 1
ATOM 716 N N . GLY A 1 91 ? 6.035 -18.422 0.437 1 98.75 91 GLY A N 1
ATOM 717 C CA . GLY A 1 91 ? 5.781 -19.797 0.829 1 98.75 91 GLY A CA 1
ATOM 718 C C . GLY A 1 91 ? 5.168 -20.641 -0.28 1 98.75 91 GLY A C 1
ATOM 719 O O . GLY A 1 91 ? 4.836 -20.109 -1.346 1 98.75 91 GLY A O 1
ATOM 720 N N . ALA A 1 92 ? 4.957 -21.859 0.031 1 98.38 92 ALA A N 1
ATOM 721 C CA . ALA A 1 92 ? 4.43 -22.812 -0.955 1 98.38 92 ALA A CA 1
ATOM 722 C C . ALA A 1 92 ? 3.055 -22.375 -1.45 1 98.38 92 ALA A C 1
ATOM 724 O O . ALA A 1 92 ? 2.264 -21.812 -0.69 1 98.38 92 ALA A O 1
ATOM 725 N N . THR A 1 93 ? 2.781 -22.609 -2.738 1 97.5 93 THR A N 1
ATOM 726 C CA . THR A 1 93 ? 1.529 -22.234 -3.383 1 97.5 93 THR A CA 1
ATOM 727 C C . THR A 1 93 ? 0.333 -22.766 -2.602 1 97.5 93 THR A C 1
ATOM 729 O O . THR A 1 93 ? -0.671 -22.078 -2.436 1 97.5 93 THR A O 1
ATOM 732 N N . ASP A 1 94 ? 0.491 -24.031 -2.176 1 98.19 94 ASP A N 1
ATOM 733 C CA . ASP A 1 94 ? -0.54 -24.609 -1.315 1 98.19 94 ASP A CA 1
ATOM 734 C C . ASP A 1 94 ? -0.366 -24.141 0.131 1 98.19 94 ASP A C 1
ATOM 736 O O . ASP A 1 94 ? 0.543 -24.609 0.827 1 98.19 94 ASP A O 1
ATOM 740 N N . PRO A 1 95 ? -1.286 -23.312 0.586 1 98.62 95 PRO A N 1
ATOM 741 C CA . PRO A 1 95 ? -1.135 -22.766 1.938 1 98.62 95 PRO A CA 1
ATOM 742 C C . PRO A 1 95 ? -1.06 -23.859 3.006 1 98.62 95 PRO A C 1
ATOM 744 O O . PRO A 1 95 ? -0.379 -23.688 4.02 1 98.62 95 PRO A O 1
ATOM 747 N N . ALA A 1 96 ? -1.756 -25 2.793 1 98.25 96 ALA A N 1
ATOM 748 C CA . ALA A 1 96 ? -1.766 -26.094 3.762 1 98.25 96 ALA A CA 1
ATOM 749 C C . ALA A 1 96 ? -0.378 -26.703 3.906 1 98.25 96 ALA A C 1
ATOM 751 O O . ALA A 1 96 ? -0.065 -27.312 4.934 1 98.25 96 ALA A O 1
ATOM 752 N N . LYS A 1 97 ? 0.437 -26.531 2.936 1 98.5 97 LYS A N 1
ATOM 753 C CA . LYS A 1 97 ? 1.77 -27.125 2.924 1 98.5 97 LYS A CA 1
ATOM 754 C C . LYS A 1 97 ? 2.848 -26.062 3.146 1 98.5 97 LYS A C 1
ATOM 756 O O . LYS A 1 97 ? 4.039 -26.375 3.168 1 98.5 97 LYS A O 1
ATOM 761 N N . ALA A 1 98 ? 2.488 -24.812 3.215 1 98.69 98 ALA A N 1
ATOM 762 C CA . ALA A 1 98 ? 3.453 -23.719 3.357 1 98.69 98 ALA A CA 1
ATOM 763 C C . ALA A 1 98 ? 4.023 -23.672 4.773 1 98.69 98 ALA A C 1
ATOM 765 O O . ALA A 1 98 ? 3.344 -24.031 5.734 1 98.69 98 ALA A O 1
ATOM 766 N N . ALA A 1 99 ? 5.223 -23.297 4.922 1 98.69 99 ALA A N 1
ATOM 767 C CA . ALA A 1 99 ? 5.891 -23.203 6.219 1 98.69 99 ALA A CA 1
ATOM 768 C C . ALA A 1 99 ? 5.254 -22.125 7.094 1 98.69 99 ALA A C 1
ATOM 770 O O . ALA A 1 99 ? 4.742 -21.125 6.582 1 98.69 99 ALA A O 1
ATOM 771 N N . GLU A 1 100 ? 5.293 -22.281 8.398 1 98.44 100 GLU A N 1
ATOM 772 C CA . GLU A 1 100 ? 4.789 -21.297 9.352 1 98.44 100 GLU A CA 1
ATOM 773 C C . GLU A 1 100 ? 5.453 -19.938 9.133 1 98.44 100 GLU A C 1
ATOM 775 O O . GLU A 1 100 ? 6.656 -19.859 8.883 1 98.44 100 GLU A O 1
ATOM 780 N N . GLY A 1 101 ? 4.629 -18.844 9.164 1 98.31 101 GLY A N 1
ATOM 781 C CA . GLY A 1 101 ? 5.172 -17.5 9.07 1 98.31 101 GLY A CA 1
ATOM 782 C C . GLY A 1 101 ? 5.188 -16.953 7.652 1 98.31 101 GLY A C 1
ATOM 783 O O . GLY A 1 101 ? 5.395 -15.758 7.445 1 98.31 101 GLY A O 1
ATOM 784 N N . THR A 1 102 ? 4.969 -17.797 6.641 1 98.81 102 THR A N 1
ATOM 785 C CA . THR A 1 102 ? 4.926 -17.328 5.262 1 98.81 102 THR A CA 1
ATOM 786 C C . THR A 1 102 ? 3.574 -16.688 4.949 1 98.81 102 THR A C 1
ATOM 788 O O . THR A 1 102 ? 2.588 -16.938 5.641 1 98.81 102 THR A O 1
ATOM 791 N N . VAL A 1 103 ? 3.547 -15.898 3.973 1 98.88 103 VAL A N 1
ATOM 792 C CA . VAL A 1 103 ? 2.357 -15.133 3.617 1 98.88 103 VAL A CA 1
ATOM 793 C C . VAL A 1 103 ? 1.21 -16.094 3.287 1 98.88 103 VAL A C 1
ATOM 795 O O . VAL A 1 103 ? 0.092 -15.914 3.779 1 98.88 103 VAL A O 1
ATOM 798 N N . ARG A 1 104 ? 1.478 -17.094 2.465 1 98.94 104 ARG A N 1
ATOM 799 C CA . ARG A 1 104 ? 0.413 -17.984 2.021 1 98.94 104 ARG A CA 1
ATOM 800 C C . ARG A 1 104 ? -0.072 -18.859 3.166 1 98.94 104 ARG A C 1
ATOM 802 O O . ARG A 1 104 ? -1.246 -19.234 3.215 1 98.94 104 ARG A O 1
ATOM 809 N N . LYS A 1 105 ? 0.79 -19.234 4.109 1 98.88 105 LYS A N 1
ATOM 810 C CA . LYS A 1 105 ? 0.363 -19.969 5.305 1 98.88 105 LYS A CA 1
ATOM 811 C C . LYS A 1 105 ? -0.544 -19.094 6.172 1 98.88 105 LYS A C 1
ATOM 813 O O . LYS A 1 105 ? -1.555 -19.578 6.691 1 98.88 105 LYS A O 1
ATOM 818 N N . LEU A 1 106 ? -0.195 -17.875 6.273 1 98.81 106 LEU A N 1
ATOM 819 C CA . LEU A 1 106 ? -0.873 -16.969 7.195 1 98.81 106 LEU A CA 1
ATOM 820 C C . LEU A 1 106 ? -2.193 -16.484 6.609 1 98.81 106 LEU A C 1
ATOM 822 O O . LEU A 1 106 ? -3.176 -16.312 7.336 1 98.81 106 LEU A O 1
ATOM 826 N N . TYR A 1 107 ? -2.229 -16.234 5.27 1 98.75 107 TYR A N 1
ATOM 827 C CA . TYR A 1 107 ? -3.338 -15.445 4.754 1 98.75 107 TYR A CA 1
ATOM 828 C C . TYR A 1 107 ? -4 -16.141 3.57 1 98.75 107 TYR A C 1
ATOM 830 O O . TYR A 1 107 ? -5.043 -15.695 3.086 1 98.75 107 TYR A O 1
ATOM 838 N N . GLY A 1 108 ? -3.389 -17.219 3.066 1 98.69 108 GLY A N 1
ATOM 839 C CA . GLY A 1 108 ? -3.975 -17.953 1.952 1 98.69 108 GLY A CA 1
ATOM 840 C C . GLY A 1 108 ? -5.062 -18.922 2.379 1 98.69 108 GLY A C 1
ATOM 841 O O . GLY A 1 108 ? -4.969 -19.531 3.441 1 98.69 108 GLY A O 1
ATOM 842 N N . ALA A 1 109 ? -6.062 -19.062 1.565 1 98.19 109 ALA A N 1
ATOM 843 C CA . ALA A 1 109 ? -7.148 -19.984 1.861 1 98.19 109 ALA A CA 1
ATOM 844 C C . ALA A 1 109 ? -6.906 -21.344 1.202 1 98.19 109 ALA A C 1
ATOM 846 O O . ALA A 1 109 ? -7.125 -22.391 1.818 1 98.19 109 ALA A O 1
ATOM 847 N N . ASN A 1 110 ? -6.508 -21.344 -0.037 1 98 110 ASN A N 1
ATOM 848 C CA . ASN A 1 110 ? -6.23 -22.531 -0.84 1 98 110 ASN A CA 1
ATOM 849 C C . ASN A 1 110 ? -5.375 -22.188 -2.057 1 98 110 ASN A C 1
ATOM 851 O O . ASN A 1 110 ? -4.941 -21.047 -2.223 1 98 110 ASN A O 1
ATOM 855 N N . VAL A 1 111 ? -5.105 -23.078 -2.926 1 96.5 111 VAL A N 1
ATOM 856 C CA . VAL A 1 111 ? -4.18 -22.953 -4.043 1 96.5 111 VAL A CA 1
ATOM 857 C C . VAL A 1 111 ? -4.645 -21.828 -4.969 1 96.5 111 VAL A C 1
ATOM 859 O O . VAL A 1 111 ? -3.83 -21.062 -5.496 1 96.5 111 VAL A O 1
ATOM 862 N N . GLY A 1 112 ? -5.938 -21.672 -5.195 1 95.31 112 GLY A N 1
ATOM 863 C CA . GLY A 1 112 ? -6.48 -20.656 -6.086 1 95.31 112 GLY A CA 1
ATOM 864 C C . GLY A 1 112 ? -6.547 -19.281 -5.457 1 95.31 112 GLY A C 1
ATOM 865 O O . GLY A 1 112 ? -6.367 -18.266 -6.141 1 95.31 112 GLY A O 1
ATOM 866 N N . GLU A 1 113 ? -6.887 -19.219 -4.188 1 97.62 113 GLU A N 1
ATOM 867 C CA . GLU A 1 113 ? -6.957 -18.016 -3.383 1 97.62 113 GLU A CA 1
ATOM 868 C C . GLU A 1 113 ? -5.875 -18 -2.307 1 97.62 113 GLU A C 1
ATOM 870 O O . GLU A 1 113 ? -6.168 -18.156 -1.12 1 97.62 113 GLU A O 1
ATOM 875 N N . ASN A 1 114 ? -4.676 -17.703 -2.775 1 98.25 114 ASN A N 1
ATOM 876 C CA . ASN A 1 114 ? -3.541 -17.906 -1.884 1 98.25 114 ASN A CA 1
ATOM 877 C C . ASN A 1 114 ? -2.879 -16.594 -1.49 1 98.25 114 ASN A C 1
ATOM 879 O O . ASN A 1 114 ? -1.706 -16.578 -1.113 1 98.25 114 ASN A O 1
ATOM 883 N N . ALA A 1 115 ? -3.428 -15.422 -1.731 1 98.75 115 ALA A N 1
ATOM 884 C CA . ALA A 1 115 ? -3.139 -14.117 -1.136 1 98.75 115 ALA A CA 1
ATOM 885 C C . ALA A 1 115 ? -2.119 -13.344 -1.969 1 98.75 115 ALA A C 1
ATOM 887 O O . ALA A 1 115 ? -2.092 -12.117 -1.941 1 98.75 115 ALA A O 1
ATOM 888 N N . THR A 1 116 ? -1.221 -14.078 -2.674 1 98.88 116 THR A N 1
ATOM 889 C CA . THR A 1 116 ? -0.13 -13.289 -3.24 1 98.88 116 THR A CA 1
ATOM 890 C C . THR A 1 116 ? 0.38 -13.93 -4.531 1 98.88 116 THR A C 1
ATOM 892 O O . THR A 1 116 ? 0.075 -15.086 -4.824 1 98.88 116 THR A O 1
ATOM 895 N N . HIS A 1 117 ? 1.015 -13.133 -5.355 1 98.81 117 HIS A N 1
ATOM 896 C CA . HIS A 1 117 ? 1.746 -13.508 -6.559 1 98.81 117 HIS A CA 1
ATOM 897 C C . HIS A 1 117 ? 3.166 -12.953 -6.535 1 98.81 117 HIS A C 1
ATOM 899 O O . HIS A 1 117 ? 3.42 -11.906 -5.934 1 98.81 117 HIS A O 1
ATOM 905 N N . GLY A 1 118 ? 4.082 -13.617 -7.094 1 98.69 118 GLY A N 1
ATOM 906 C CA . GLY A 1 118 ? 5.449 -13.148 -7.262 1 98.69 118 GLY A CA 1
ATOM 907 C C . GLY A 1 118 ? 6.125 -13.711 -8.5 1 98.69 118 GLY A C 1
ATOM 908 O O . GLY A 1 118 ? 5.832 -14.836 -8.914 1 98.69 118 GLY A O 1
ATOM 909 N N . SER A 1 119 ? 7.055 -12.922 -8.984 1 98.44 119 SER A N 1
ATOM 910 C CA . SER A 1 119 ? 7.809 -13.359 -10.156 1 98.44 119 SER A CA 1
ATOM 911 C C . SER A 1 119 ? 8.617 -14.609 -9.859 1 98.44 119 SER A C 1
ATOM 913 O O . SER A 1 119 ? 9.07 -14.812 -8.734 1 98.44 119 SER A O 1
ATOM 915 N N . ASP A 1 120 ? 8.875 -15.445 -10.859 1 95.88 120 ASP A N 1
ATOM 916 C CA . ASP A 1 120 ? 9.594 -16.688 -10.617 1 95.88 120 ASP A CA 1
ATOM 917 C C . ASP A 1 120 ? 11.016 -16.609 -11.156 1 95.88 120 ASP A C 1
ATOM 919 O O . ASP A 1 120 ? 11.789 -17.562 -11.008 1 95.88 120 ASP A O 1
ATOM 923 N N . GLY A 1 121 ? 11.391 -15.523 -11.812 1 97.62 121 GLY A N 1
ATOM 924 C CA . GLY A 1 121 ? 12.734 -15.305 -12.328 1 97.62 121 GLY A CA 1
ATOM 925 C C . GLY A 1 121 ? 12.938 -13.914 -12.891 1 97.62 121 GLY A C 1
ATOM 926 O O . GLY A 1 121 ? 12.016 -13.102 -12.906 1 97.62 121 GLY A O 1
ATOM 927 N N . PRO A 1 122 ? 14.211 -13.625 -13.305 1 97.75 122 PRO A N 1
ATOM 928 C CA . PRO A 1 122 ? 14.531 -12.281 -13.789 1 97.75 122 PRO A CA 1
ATOM 929 C C . PRO A 1 122 ? 13.711 -11.875 -15.008 1 97.75 122 PRO A C 1
ATOM 931 O O . PRO A 1 122 ? 13.25 -10.734 -15.102 1 97.75 122 PRO A O 1
ATOM 934 N N . ASP A 1 123 ? 13.477 -12.797 -15.938 1 98 123 ASP A N 1
ATOM 935 C CA . ASP A 1 123 ? 12.742 -12.477 -17.156 1 98 123 ASP A CA 1
ATOM 936 C C . ASP A 1 123 ? 11.273 -12.188 -16.844 1 98 123 ASP A C 1
ATOM 938 O O . ASP A 1 123 ? 10.703 -11.234 -17.375 1 98 123 ASP A O 1
ATOM 942 N N . THR A 1 124 ? 10.68 -12.977 -16.016 1 98.06 124 THR A N 1
ATOM 943 C CA . THR A 1 124 ? 9.281 -12.75 -15.672 1 98.06 124 THR A CA 1
ATOM 944 C C . THR A 1 124 ? 9.125 -11.484 -14.836 1 98.06 124 THR A C 1
ATOM 946 O O . THR A 1 124 ? 8.141 -10.758 -14.969 1 98.06 124 THR A O 1
ATOM 949 N N . ALA A 1 125 ? 10.117 -11.242 -13.961 1 98.56 125 ALA A N 1
ATOM 950 C CA . ALA A 1 125 ? 10.086 -10.008 -13.188 1 98.56 125 ALA A CA 1
ATOM 951 C C . ALA A 1 125 ? 10.078 -8.789 -14.102 1 98.56 125 ALA A C 1
ATOM 953 O O . ALA A 1 125 ? 9.297 -7.855 -13.906 1 98.56 125 ALA A O 1
ATOM 954 N N . LYS A 1 126 ? 10.891 -8.789 -15.094 1 98.19 126 LYS A N 1
ATOM 955 C CA . LYS A 1 126 ? 10.977 -7.684 -16.047 1 98.19 126 LYS A CA 1
ATOM 956 C C . LYS A 1 126 ? 9.648 -7.48 -16.766 1 98.19 126 LYS A C 1
ATOM 958 O O . LYS A 1 126 ? 9.156 -6.355 -16.859 1 98.19 126 LYS A O 1
ATOM 963 N N . PHE A 1 127 ? 9.117 -8.555 -17.281 1 98.44 127 PHE A N 1
ATOM 964 C CA . PHE A 1 127 ? 7.84 -8.492 -17.984 1 98.44 127 PHE A CA 1
ATOM 965 C C . PHE A 1 127 ? 6.742 -7.961 -17.078 1 98.44 127 PHE A C 1
ATOM 967 O O . PHE A 1 127 ? 6.016 -7.035 -17.438 1 98.44 127 PHE A O 1
ATOM 974 N N . GLU A 1 128 ? 6.672 -8.547 -15.859 1 98.75 128 GLU A N 1
ATOM 975 C CA . GLU A 1 128 ? 5.559 -8.266 -14.961 1 98.75 128 GLU A CA 1
ATOM 976 C C . GLU A 1 128 ? 5.637 -6.84 -14.422 1 98.75 128 GLU A C 1
ATOM 978 O O . GLU A 1 128 ? 4.613 -6.16 -14.297 1 98.75 128 GLU A O 1
ATOM 983 N N . ILE A 1 129 ? 6.848 -6.375 -14.062 1 98.75 129 ILE A N 1
ATOM 984 C CA . ILE A 1 129 ? 7.016 -4.988 -13.648 1 98.75 129 ILE A CA 1
ATOM 985 C C . ILE A 1 129 ? 6.562 -4.051 -14.766 1 98.75 129 ILE A C 1
ATOM 987 O O . ILE A 1 129 ? 5.777 -3.131 -14.531 1 98.75 129 ILE A O 1
ATOM 991 N N . GLY A 1 130 ? 6.957 -4.301 -16 1 98.56 130 GLY A N 1
ATOM 992 C CA . GLY A 1 130 ? 6.613 -3.463 -17.141 1 98.56 130 GLY A CA 1
ATOM 993 C C . GLY A 1 130 ? 5.137 -3.504 -17.5 1 98.56 130 GLY A C 1
ATOM 994 O O . GLY A 1 130 ? 4.613 -2.576 -18.109 1 98.56 130 GLY A O 1
ATOM 995 N N . TRP A 1 131 ? 4.465 -4.633 -17.094 1 98.56 131 TRP A N 1
ATOM 996 C CA . TRP A 1 131 ? 3.039 -4.781 -17.375 1 98.56 131 TRP A CA 1
ATOM 997 C C . TRP A 1 131 ? 2.221 -3.746 -16.609 1 98.56 131 TRP A C 1
ATOM 999 O O . TRP A 1 131 ? 1.22 -3.236 -17.125 1 98.56 131 TRP A O 1
ATOM 1009 N N . PHE A 1 132 ? 2.705 -3.35 -15.406 1 98.5 132 PHE A N 1
ATOM 1010 C CA . PHE A 1 132 ? 1.845 -2.549 -14.547 1 98.5 132 PHE A CA 1
ATOM 1011 C C . PHE A 1 132 ? 2.455 -1.174 -14.297 1 98.5 132 PHE A C 1
ATOM 1013 O O . PHE A 1 132 ? 1.75 -0.234 -13.922 1 98.5 132 PHE A O 1
ATOM 1020 N N . PHE A 1 133 ? 3.785 -1.069 -14.469 1 98.44 133 PHE A N 1
ATOM 1021 C CA . PHE A 1 133 ? 4.441 0.182 -14.102 1 98.44 133 PHE A CA 1
ATOM 1022 C C . PHE A 1 133 ? 5.316 0.682 -15.25 1 98.44 133 PHE A C 1
ATOM 1024 O O . PHE A 1 133 ? 6.254 -0.003 -15.664 1 98.44 133 PHE A O 1
ATOM 1031 N N . PRO A 1 134 ? 5.035 1.898 -15.742 1 96 134 PRO A N 1
ATOM 1032 C CA . PRO A 1 134 ? 6.043 2.502 -16.609 1 96 134 PRO A CA 1
ATOM 1033 C C . PRO A 1 134 ? 7.379 2.725 -15.906 1 96 134 PRO A C 1
ATOM 1035 O O . PRO A 1 134 ? 7.418 2.857 -14.68 1 96 134 PRO A O 1
ATOM 1038 N N . GLY A 1 135 ? 8.438 2.801 -16.656 1 93.62 135 GLY A N 1
ATOM 1039 C CA . GLY A 1 135 ? 9.781 2.879 -16.109 1 93.62 135 GLY A CA 1
ATOM 1040 C C . GLY A 1 135 ? 9.984 4.055 -15.172 1 93.62 135 GLY A C 1
ATOM 1041 O O . GLY A 1 135 ? 10.734 3.961 -14.203 1 93.62 135 GLY A O 1
ATOM 1042 N N . TYR A 1 136 ? 9.289 5.145 -15.367 1 92.75 136 TYR A N 1
ATOM 1043 C CA . TYR A 1 136 ? 9.5 6.34 -14.562 1 92.75 136 TYR A CA 1
ATOM 1044 C C . TYR A 1 136 ? 8.82 6.207 -13.203 1 92.75 136 TYR A C 1
ATOM 1046 O O . TYR A 1 136 ? 9.07 7.004 -12.297 1 92.75 136 TYR A O 1
ATOM 1054 N N . ASP A 1 137 ? 7.973 5.18 -13 1 93 137 ASP A N 1
ATOM 1055 C CA . ASP A 1 137 ? 7.273 4.973 -11.742 1 93 137 ASP A CA 1
ATOM 1056 C C . ASP A 1 137 ? 8.07 4.059 -10.812 1 93 137 ASP A C 1
ATOM 1058 O O . ASP A 1 137 ? 7.684 3.844 -9.664 1 93 137 ASP A O 1
ATOM 1062 N N . VAL A 1 138 ? 9.172 3.484 -11.344 1 93.5 138 VAL A N 1
ATOM 1063 C CA . VAL A 1 138 ? 9.938 2.492 -10.594 1 93.5 138 VAL A CA 1
ATOM 1064 C C . VAL A 1 138 ? 11.336 3.029 -10.305 1 93.5 138 VAL A C 1
ATOM 1066 O O . VAL A 1 138 ? 11.992 3.58 -11.188 1 93.5 138 VAL A O 1
ATOM 1069 N N . MET B 1 1 ? -24.078 3.561 11.602 1 67.62 1 MET B N 1
ATOM 1070 C CA . MET B 1 1 ? -23.594 4.918 11.367 1 67.62 1 MET B CA 1
ATOM 1071 C C . MET B 1 1 ? -23.125 5.082 9.93 1 67.62 1 MET B C 1
ATOM 1073 O O . MET B 1 1 ? -22.891 4.094 9.227 1 67.62 1 MET B O 1
ATOM 1077 N N . ALA B 1 2 ? -22.969 6.359 9.445 1 80.69 2 ALA B N 1
ATOM 1078 C CA . ALA B 1 2 ? -22.812 6.539 8.008 1 80.69 2 ALA B CA 1
ATOM 1079 C C . ALA B 1 2 ? -21.375 6.27 7.562 1 80.69 2 ALA B C 1
ATOM 1081 O O . ALA B 1 2 ? -20.422 6.648 8.25 1 80.69 2 ALA B O 1
ATOM 1082 N N . THR B 1 3 ? -21.062 5.422 6.617 1 92.69 3 THR B N 1
ATOM 1083 C CA . THR B 1 3 ? -19.766 5.16 5.988 1 92.69 3 THR B CA 1
ATOM 1084 C C . THR B 1 3 ? -19.188 6.438 5.387 1 92.69 3 THR B C 1
ATOM 1086 O O . THR B 1 3 ? -19.906 7.219 4.766 1 92.69 3 THR B O 1
ATOM 1089 N N . GLU B 1 4 ? -17.984 6.809 5.832 1 96.75 4 GLU B N 1
ATOM 1090 C CA . GLU B 1 4 ? -17.234 7.984 5.391 1 96.75 4 GLU B CA 1
ATOM 1091 C C . GLU B 1 4 ? -15.922 7.582 4.73 1 96.75 4 GLU B C 1
ATOM 1093 O O . GLU B 1 4 ? -15.445 6.461 4.918 1 96.75 4 GLU B O 1
ATOM 1098 N N . LYS B 1 5 ? -15.578 8.477 3.809 1 98.56 5 LYS B N 1
ATOM 1099 C CA . LYS B 1 5 ? -14.234 8.328 3.25 1 98.56 5 LYS B CA 1
ATOM 1100 C C . LYS B 1 5 ? -13.32 9.461 3.705 1 98.56 5 LYS B C 1
ATOM 1102 O O . LYS B 1 5 ? -13.789 10.578 3.945 1 98.56 5 LYS B O 1
ATOM 1107 N N . THR B 1 6 ? -12.055 9.219 3.865 1 98.88 6 THR B N 1
ATOM 1108 C CA . THR B 1 6 ? -11.047 10.219 4.191 1 98.88 6 THR B CA 1
ATOM 1109 C C . THR B 1 6 ? -9.742 9.938 3.455 1 98.88 6 THR B C 1
ATOM 1111 O O . THR B 1 6 ? -9.586 8.883 2.844 1 98.88 6 THR B O 1
ATOM 1114 N N . PHE B 1 7 ? -8.922 10.953 3.404 1 98.88 7 PHE B N 1
ATOM 1115 C CA . PHE B 1 7 ? -7.645 10.875 2.709 1 98.88 7 PHE B CA 1
ATOM 1116 C C . PHE B 1 7 ? -6.5 10.695 3.699 1 98.88 7 PHE B C 1
ATOM 1118 O O . PHE B 1 7 ? -6.535 11.234 4.805 1 98.88 7 PHE B O 1
ATOM 1125 N N . ALA B 1 8 ? -5.5 9.945 3.289 1 98.94 8 ALA B N 1
ATOM 1126 C CA . ALA B 1 8 ? -4.328 9.703 4.125 1 98.94 8 ALA B CA 1
ATOM 1127 C C . ALA B 1 8 ? -3.057 9.641 3.285 1 98.94 8 ALA B C 1
ATOM 1129 O O . ALA B 1 8 ? -3.1 9.258 2.113 1 98.94 8 ALA B O 1
ATOM 1130 N N . ILE B 1 9 ? -1.932 10 3.861 1 98.94 9 ILE B N 1
ATOM 1131 C CA . ILE B 1 9 ? -0.608 9.859 3.264 1 98.94 9 ILE B CA 1
ATOM 1132 C C . ILE B 1 9 ? 0.334 9.172 4.25 1 98.94 9 ILE B C 1
ATOM 1134 O O . ILE B 1 9 ? 0.325 9.484 5.445 1 98.94 9 ILE B O 1
ATOM 1138 N N . VAL B 1 10 ? 1.045 8.203 3.834 1 98.94 10 VAL B N 1
ATOM 1139 C CA . VAL B 1 10 ? 2.33 7.895 4.453 1 98.94 10 VAL B CA 1
ATOM 1140 C C . VAL B 1 10 ? 3.42 8.773 3.842 1 98.94 10 VAL B C 1
ATOM 1142 O O . VAL B 1 10 ? 3.721 8.664 2.65 1 98.94 10 VAL B O 1
ATOM 1145 N N . LYS B 1 11 ? 4.02 9.594 4.66 1 98.94 11 LYS B N 1
ATOM 1146 C CA . LYS B 1 11 ? 4.902 10.641 4.164 1 98.94 11 LYS B CA 1
ATOM 1147 C C . LYS B 1 11 ? 6.293 10.094 3.859 1 98.94 11 LYS B C 1
ATOM 1149 O O . LYS B 1 11 ? 6.609 8.953 4.215 1 98.94 11 LYS B O 1
ATOM 1154 N N . PRO B 1 12 ? 7.148 10.891 3.188 1 98.88 12 PRO B N 1
ATOM 1155 C CA . PRO B 1 12 ? 8.43 10.383 2.693 1 98.88 12 PRO B CA 1
ATOM 1156 C C . PRO B 1 12 ? 9.328 9.852 3.811 1 98.88 12 PRO B C 1
ATOM 1158 O O . PRO B 1 12 ? 10.039 8.867 3.617 1 98.88 12 PRO B O 1
ATOM 1161 N N . ASP B 1 13 ? 9.312 10.453 4.965 1 98.75 13 ASP B N 1
ATOM 1162 C CA . ASP B 1 13 ? 10.164 10.008 6.062 1 98.75 13 ASP B CA 1
ATOM 1163 C C . ASP B 1 13 ? 9.82 8.586 6.484 1 98.75 13 ASP B C 1
ATOM 1165 O O . ASP B 1 13 ? 10.711 7.77 6.73 1 98.75 13 ASP B O 1
ATOM 1169 N N . ALA B 1 14 ? 8.539 8.305 6.578 1 98.81 14 ALA B N 1
ATOM 1170 C CA . ALA B 1 14 ? 8.094 6.965 6.965 1 98.81 14 ALA B CA 1
ATOM 1171 C C . ALA B 1 14 ? 8.344 5.957 5.848 1 98.81 14 ALA B C 1
ATOM 1173 O O . ALA B 1 14 ? 8.672 4.797 6.113 1 98.81 14 ALA B O 1
ATOM 1174 N N . VAL B 1 15 ? 8.188 6.371 4.578 1 98.81 15 VAL B N 1
ATOM 1175 C CA . VAL B 1 15 ? 8.484 5.5 3.445 1 98.81 15 VAL B CA 1
ATOM 1176 C C . VAL B 1 15 ? 9.961 5.125 3.451 1 98.81 15 VAL B C 1
ATOM 1178 O O . VAL B 1 15 ? 10.312 3.955 3.297 1 98.81 15 VAL B O 1
ATOM 1181 N N . GLU B 1 16 ? 10.812 6.086 3.697 1 98.12 16 GLU B N 1
ATOM 1182 C CA . GLU B 1 16 ? 12.258 5.895 3.727 1 98.12 16 GLU B CA 1
ATOM 1183 C C . GLU B 1 16 ? 12.656 4.871 4.781 1 98.12 16 GLU B C 1
ATOM 1185 O O . GLU B 1 16 ? 13.641 4.145 4.609 1 98.12 16 GLU B O 1
ATOM 1190 N N . LYS B 1 17 ? 11.875 4.816 5.773 1 97.94 17 LYS B N 1
ATOM 1191 C CA . LYS B 1 17 ? 12.234 3.99 6.922 1 97.94 17 LYS B CA 1
ATOM 1192 C C . LYS B 1 17 ? 11.516 2.648 6.879 1 97.94 17 LYS B C 1
ATOM 1194 O O . LYS B 1 17 ? 11.5 1.911 7.867 1 97.94 17 LYS B O 1
ATOM 1199 N N . ASN B 1 18 ? 10.867 2.324 5.781 1 98.44 18 ASN B N 1
ATOM 1200 C CA . ASN B 1 18 ? 10.164 1.06 5.582 1 98.44 18 ASN B CA 1
ATOM 1201 C C . ASN B 1 18 ? 9.055 0.865 6.605 1 98.44 18 ASN B C 1
ATOM 1203 O O . ASN B 1 18 ? 8.945 -0.202 7.215 1 98.44 18 ASN B O 1
ATOM 1207 N N . HIS B 1 19 ? 8.203 1.923 6.676 1 98.75 19 HIS B N 1
ATOM 1208 C CA . HIS B 1 19 ? 7.105 1.835 7.629 1 98.75 19 HIS B CA 1
ATOM 1209 C C . HIS B 1 19 ? 5.758 1.783 6.914 1 98.75 19 HIS B C 1
ATOM 1211 O O . HIS B 1 19 ? 4.711 1.917 7.551 1 98.75 19 HIS B O 1
ATOM 1217 N N . ILE B 1 20 ? 5.73 1.626 5.59 1 98.94 20 ILE B N 1
ATOM 1218 C CA . ILE B 1 20 ? 4.477 1.6 4.84 1 98.94 20 ILE B CA 1
ATOM 1219 C C . ILE B 1 20 ? 3.566 0.507 5.398 1 98.94 20 ILE B C 1
ATOM 1221 O O . ILE B 1 20 ? 2.438 0.782 5.809 1 98.94 20 ILE B O 1
ATOM 1225 N N . GLY B 1 21 ? 4.09 -0.724 5.457 1 98.88 21 GLY B N 1
ATOM 1226 C CA . GLY B 1 21 ? 3.299 -1.873 5.863 1 98.88 21 GLY B CA 1
ATOM 1227 C C . GLY B 1 21 ? 2.783 -1.772 7.285 1 98.88 21 GLY B C 1
ATOM 1228 O O . GLY B 1 21 ? 1.614 -2.061 7.551 1 98.88 21 GLY B O 1
ATOM 1229 N N . ALA B 1 22 ? 3.639 -1.393 8.188 1 98.81 22 ALA B N 1
ATOM 1230 C CA . ALA B 1 22 ? 3.252 -1.271 9.594 1 98.81 22 ALA B CA 1
ATOM 1231 C C . ALA B 1 22 ? 2.109 -0.274 9.766 1 98.81 22 ALA B C 1
ATOM 1233 O O . ALA B 1 22 ? 1.175 -0.517 10.531 1 98.81 22 ALA B O 1
ATOM 1234 N N . ILE B 1 23 ? 2.17 0.854 9.055 1 98.94 23 ILE B N 1
ATOM 1235 C CA . ILE B 1 23 ? 1.149 1.89 9.172 1 98.94 23 ILE B CA 1
ATOM 1236 C C . ILE B 1 23 ? -0.158 1.395 8.555 1 98.94 23 ILE B C 1
ATOM 1238 O O . ILE B 1 23 ? -1.227 1.542 9.156 1 98.94 23 ILE B O 1
ATOM 1242 N N . LEU B 1 24 ? -0.097 0.766 7.359 1 98.94 24 LEU B N 1
ATOM 1243 C CA . LEU B 1 24 ? -1.303 0.236 6.734 1 98.94 24 LEU B CA 1
ATOM 1244 C C . LEU B 1 24 ? -1.925 -0.86 7.594 1 98.94 24 LEU B C 1
ATOM 1246 O O . LEU B 1 24 ? -3.148 -0.993 7.645 1 98.94 24 LEU B O 1
ATOM 1250 N N . ALA B 1 25 ? -1.073 -1.669 8.266 1 98.81 25 ALA B N 1
ATOM 1251 C CA . ALA B 1 25 ? -1.582 -2.723 9.141 1 98.81 25 ALA B CA 1
ATOM 1252 C C . ALA B 1 25 ? -2.369 -2.135 10.305 1 98.81 25 ALA B C 1
ATOM 1254 O O . ALA B 1 25 ? -3.414 -2.666 10.688 1 98.81 25 ALA B O 1
ATOM 1255 N N . LEU B 1 26 ? -1.848 -1.054 10.867 1 98.62 26 LEU B N 1
ATOM 1256 C CA . LEU B 1 26 ? -2.562 -0.383 11.945 1 98.62 26 LEU B CA 1
ATOM 1257 C C . LEU B 1 26 ? -3.92 0.123 11.469 1 98.62 26 LEU B C 1
ATOM 1259 O O . LEU B 1 26 ? -4.922 -0.012 12.172 1 98.62 26 LEU B O 1
ATOM 1263 N N . ILE B 1 27 ? -3.945 0.691 10.258 1 98.81 27 ILE B N 1
ATOM 1264 C CA . ILE B 1 27 ? -5.168 1.22 9.664 1 98.81 27 ILE B CA 1
ATOM 1265 C C . ILE B 1 27 ? -6.207 0.106 9.547 1 98.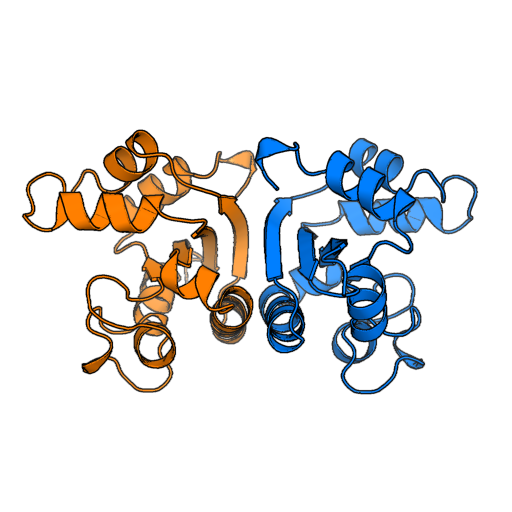81 27 ILE B C 1
ATOM 1267 O O . ILE B 1 27 ? -7.336 0.247 10.016 1 98.81 27 ILE B O 1
ATOM 1271 N N . GLU B 1 28 ? -5.797 -1 8.992 1 98.81 28 GLU B N 1
ATOM 1272 C CA . GLU B 1 28 ? -6.719 -2.104 8.734 1 98.81 28 GLU B CA 1
ATOM 1273 C C . GLU B 1 28 ? -7.148 -2.777 10.031 1 98.81 28 GLU B C 1
ATOM 1275 O O . GLU B 1 28 ? -8.305 -3.168 10.18 1 98.81 28 GLU B O 1
ATOM 1280 N N . LYS B 1 29 ? -6.266 -2.898 10.977 1 97.88 29 LYS B N 1
ATOM 1281 C CA . LYS B 1 29 ? -6.574 -3.508 12.266 1 97.88 29 LYS B CA 1
ATOM 1282 C C . LYS B 1 29 ? -7.605 -2.684 13.031 1 97.88 29 LYS B C 1
ATOM 1284 O O . LYS B 1 29 ? -8.328 -3.215 13.875 1 97.88 29 LYS B O 1
ATOM 1289 N N . ASN B 1 30 ? -7.664 -1.404 12.727 1 97.56 30 ASN B N 1
ATOM 1290 C CA . ASN B 1 30 ? -8.586 -0.524 13.438 1 97.56 30 ASN B CA 1
ATOM 1291 C C . ASN B 1 30 ? -9.867 -0.291 12.648 1 97.56 30 ASN B C 1
ATOM 1293 O O . ASN B 1 30 ? -10.539 0.72 12.836 1 97.56 30 ASN B O 1
ATOM 1297 N N . GLY B 1 31 ? -10.156 -1.117 11.727 1 96.88 31 GLY B N 1
ATOM 1298 C CA . GLY B 1 31 ? -11.484 -1.208 11.141 1 96.88 31 GLY B CA 1
ATOM 1299 C C . GLY B 1 31 ? -11.648 -0.333 9.914 1 96.88 31 GLY B C 1
ATOM 1300 O O . GLY B 1 31 ? -12.766 -0.169 9.406 1 96.88 31 GLY B O 1
ATOM 1301 N N . LEU B 1 32 ? -10.633 0.311 9.453 1 98.62 32 LEU B N 1
ATOM 1302 C CA . LEU B 1 32 ? -10.703 1.086 8.227 1 98.62 32 LEU B CA 1
ATOM 1303 C C . LEU B 1 32 ? -10.297 0.236 7.023 1 98.62 32 LEU B C 1
ATOM 1305 O O . LEU B 1 32 ? -9.406 -0.613 7.129 1 98.62 32 LEU B O 1
ATOM 1309 N N . LYS B 1 33 ? -10.945 0.497 5.922 1 98.56 33 LYS B N 1
ATOM 1310 C CA . LYS B 1 33 ? -10.648 -0.186 4.664 1 98.56 33 LYS B CA 1
ATOM 1311 C C . LYS B 1 33 ? -9.883 0.727 3.715 1 98.56 33 LYS B C 1
ATOM 1313 O O . LYS B 1 33 ? -10.203 1.91 3.586 1 98.56 33 LYS B O 1
ATOM 1318 N N . ILE B 1 34 ? -8.898 0.192 3.102 1 98.88 34 ILE B N 1
ATOM 1319 C CA . ILE B 1 34 ? -8.18 0.923 2.064 1 98.88 34 ILE B CA 1
ATOM 1320 C C . ILE B 1 34 ? -8.898 0.761 0.726 1 98.88 34 ILE B C 1
ATOM 1322 O O . ILE B 1 34 ? -9.008 -0.352 0.205 1 98.88 34 ILE B O 1
ATOM 1326 N N . ARG B 1 35 ? -9.344 1.9 0.155 1 98.56 35 ARG B N 1
ATOM 1327 C CA . ARG B 1 35 ? -10.164 1.861 -1.053 1 98.56 35 ARG B CA 1
ATOM 1328 C C . ARG B 1 35 ? -9.344 2.232 -2.283 1 98.56 35 ARG B C 1
ATOM 1330 O O . ARG B 1 35 ? -9.695 1.874 -3.406 1 98.56 35 ARG B O 1
ATOM 1337 N N . ALA B 1 36 ? -8.336 3.006 -2.121 1 98.81 36 ALA B N 1
ATOM 1338 C CA . ALA B 1 36 ? -7.363 3.398 -3.139 1 98.81 36 ALA B CA 1
ATOM 1339 C C . ALA B 1 36 ? -5.977 3.582 -2.527 1 98.81 36 ALA B C 1
ATOM 1341 O O . ALA B 1 36 ? -5.852 3.957 -1.359 1 98.81 36 ALA B O 1
ATOM 1342 N N . LEU B 1 37 ? -5.031 3.297 -3.248 1 98.81 37 LEU B N 1
ATOM 1343 C CA . LEU B 1 37 ? -3.664 3.258 -2.744 1 98.81 37 LEU B CA 1
ATOM 1344 C C . LEU B 1 37 ? -2.66 3.455 -3.875 1 98.81 37 LEU B C 1
ATOM 1346 O O . LEU B 1 37 ? -2.74 2.783 -4.906 1 98.81 37 LEU B O 1
ATOM 1350 N N . ARG B 1 38 ? -1.706 4.395 -3.688 1 98.44 38 ARG B N 1
ATOM 1351 C CA . ARG B 1 38 ? -0.713 4.656 -4.727 1 98.44 38 ARG B CA 1
ATOM 1352 C C . ARG B 1 38 ? 0.553 5.262 -4.133 1 98.44 38 ARG B C 1
ATOM 1354 O O . ARG B 1 38 ? 0.482 6.195 -3.326 1 98.44 38 ARG B O 1
ATOM 1361 N N . MET B 1 39 ? 1.662 4.652 -4.488 1 98.81 39 MET B N 1
ATOM 1362 C CA . MET B 1 39 ? 2.943 5.301 -4.227 1 98.81 39 MET B CA 1
ATOM 1363 C C . MET B 1 39 ? 3.293 6.285 -5.336 1 98.81 39 MET B C 1
ATOM 1365 O O . MET B 1 39 ? 3.088 5.992 -6.516 1 98.81 39 MET B O 1
ATOM 1369 N N . MET B 1 40 ? 3.787 7.457 -4.977 1 98.31 40 MET B N 1
ATOM 1370 C CA . MET B 1 40 ? 4.195 8.453 -5.965 1 98.31 40 MET B CA 1
ATOM 1371 C C . MET B 1 40 ? 5.242 9.391 -5.387 1 98.31 40 MET B C 1
ATOM 1373 O O . MET B 1 40 ? 5.395 9.492 -4.168 1 98.31 40 MET B O 1
ATOM 1377 N N . HIS B 1 41 ? 6.016 9.977 -6.27 1 98.25 41 HIS B N 1
ATOM 1378 C CA . HIS B 1 41 ? 6.887 11.102 -5.945 1 98.25 41 HIS B CA 1
ATOM 1379 C C . HIS B 1 41 ? 6.254 12.43 -6.367 1 98.25 41 HIS B C 1
ATOM 1381 O O . HIS B 1 41 ? 6.117 12.703 -7.559 1 98.25 41 HIS B O 1
ATOM 1387 N N . MET B 1 42 ? 5.855 13.258 -5.398 1 98.38 42 MET B N 1
ATOM 1388 C CA . MET B 1 42 ? 5.195 14.516 -5.723 1 98.38 42 MET B CA 1
ATOM 1389 C C . MET B 1 42 ? 6.168 15.492 -6.375 1 98.38 42 MET B C 1
ATOM 1391 O O . MET B 1 42 ? 7.297 15.656 -5.91 1 98.38 42 MET B O 1
ATOM 1395 N N . SER B 1 43 ? 5.719 16.078 -7.457 1 98.38 43 SER B N 1
ATOM 1396 C CA . SER B 1 43 ? 6.426 17.25 -7.934 1 98.38 43 SER B CA 1
ATOM 1397 C C . SER B 1 43 ? 6.113 18.469 -7.074 1 98.38 43 SER B C 1
ATOM 1399 O O . SER B 1 43 ? 5.16 18.453 -6.289 1 98.38 43 SER B O 1
ATOM 1401 N N . ARG B 1 44 ? 6.902 19.484 -7.195 1 98.56 44 ARG B N 1
ATOM 1402 C CA . ARG B 1 44 ? 6.691 20.688 -6.41 1 98.56 44 ARG B CA 1
ATOM 1403 C C . ARG B 1 44 ? 5.312 21.281 -6.684 1 98.56 44 ARG B C 1
ATOM 1405 O O . ARG B 1 44 ? 4.57 21.609 -5.75 1 98.56 44 ARG B O 1
ATOM 1412 N N . PRO B 1 45 ? 4.84 21.406 -8 1 98.62 45 PRO B N 1
ATOM 1413 C CA . PRO B 1 45 ? 3.504 21.953 -8.234 1 98.62 45 PRO B CA 1
ATOM 1414 C C . PRO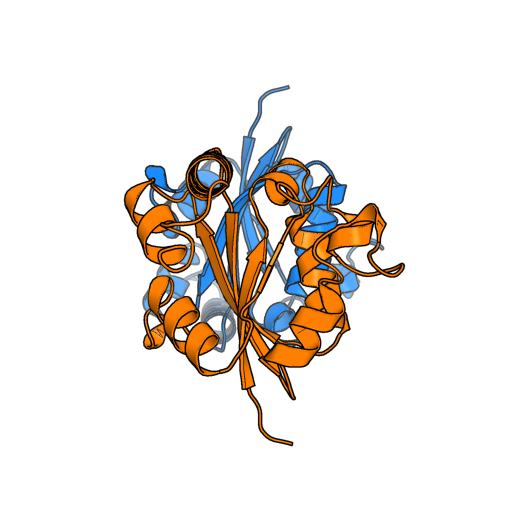 B 1 45 ? 2.4 21.125 -7.594 1 98.62 45 PRO B C 1
ATOM 1416 O O . PRO B 1 45 ? 1.418 21.672 -7.09 1 98.62 45 PRO B O 1
ATOM 1419 N N . ILE B 1 46 ? 2.537 19.828 -7.562 1 98.69 46 ILE B N 1
ATOM 1420 C CA . ILE B 1 46 ? 1.542 18.969 -6.945 1 98.69 46 ILE B CA 1
ATOM 1421 C C . ILE B 1 46 ? 1.491 19.219 -5.441 1 98.69 46 ILE B C 1
ATOM 1423 O O . ILE B 1 46 ? 0.413 19.422 -4.875 1 98.69 46 ILE B O 1
ATOM 1427 N N . ALA B 1 47 ? 2.676 19.297 -4.801 1 98.81 47 ALA B N 1
ATOM 1428 C CA . ALA B 1 47 ? 2.74 19.5 -3.355 1 98.81 47 ALA B CA 1
ATOM 1429 C C . ALA B 1 47 ? 2.211 20.875 -2.975 1 98.81 47 ALA B C 1
ATOM 1431 O O . ALA B 1 47 ? 1.446 21.016 -2.018 1 98.81 47 ALA B O 1
ATOM 1432 N N . GLU B 1 48 ? 2.602 21.891 -3.742 1 98.75 48 GLU B N 1
ATOM 1433 C CA . GLU B 1 48 ? 2.148 23.25 -3.471 1 98.75 48 GLU B CA 1
ATOM 1434 C C . GLU B 1 48 ? 0.634 23.375 -3.619 1 98.75 48 GLU B C 1
ATOM 1436 O O . GLU B 1 48 ? -0.025 24.031 -2.818 1 98.75 48 GLU B O 1
ATOM 1441 N N . GLY B 1 49 ? 0.104 22.766 -4.684 1 98.69 49 GLY B N 1
ATOM 1442 C CA . GLY B 1 49 ? -1.338 22.766 -4.871 1 98.69 49 GLY B CA 1
ATOM 1443 C C . GLY B 1 49 ? -2.084 22.016 -3.787 1 98.69 49 GLY B C 1
ATOM 1444 O O . GLY B 1 49 ? -3.121 22.469 -3.307 1 98.69 49 GLY B O 1
ATOM 1445 N N . PHE B 1 50 ? -1.556 20.969 -3.342 1 98.75 50 PHE B N 1
ATOM 1446 C CA . PHE B 1 50 ? -2.182 20.141 -2.316 1 98.75 50 PHE B CA 1
ATOM 1447 C C . PHE B 1 50 ? -2.217 20.875 -0.979 1 98.75 50 PHE B C 1
ATOM 1449 O O . PHE B 1 50 ? -3.236 20.859 -0.288 1 98.75 50 PHE B O 1
ATOM 1456 N N . TYR B 1 51 ? -1.089 21.5 -0.654 1 98.38 51 TYR B N 1
ATOM 1457 C CA . TYR B 1 51 ? -0.958 22.156 0.641 1 98.38 51 TYR B CA 1
ATOM 1458 C C . TYR B 1 51 ? -1.239 23.641 0.525 1 98.38 51 TYR B C 1
ATOM 1460 O O . TYR B 1 51 ? -0.714 24.453 1.305 1 98.38 51 TYR B O 1
ATOM 1468 N N . HIS B 1 52 ? -2.033 24.047 -0.425 1 97.94 52 HIS B N 1
ATOM 1469 C CA . HIS B 1 52 ? -2.27 25.453 -0.75 1 97.94 52 HIS B CA 1
ATOM 1470 C C . HIS B 1 52 ? -2.787 26.219 0.461 1 97.94 52 HIS B C 1
ATOM 1472 O O . HIS B 1 52 ? -2.514 27.406 0.61 1 97.94 52 HIS B O 1
ATOM 1478 N N . VAL B 1 53 ? -3.502 25.641 1.368 1 96.38 53 VAL B N 1
ATOM 1479 C CA . VAL B 1 53 ? -4.102 26.297 2.531 1 96.38 53 VAL B CA 1
ATOM 1480 C C . VAL B 1 53 ? -3.004 26.781 3.473 1 96.38 53 VAL B C 1
ATOM 1482 O O . VAL B 1 53 ? -3.252 27.625 4.336 1 96.38 53 VAL B O 1
ATOM 1485 N N . HIS B 1 54 ? -1.768 26.219 3.275 1 96.75 54 HIS B N 1
ATOM 1486 C CA . HIS B 1 54 ? -0.645 26.594 4.133 1 96.75 54 HIS B CA 1
ATOM 1487 C C . HIS B 1 54 ? 0.294 27.562 3.428 1 96.75 54 HIS B C 1
ATOM 1489 O O . HIS B 1 54 ? 1.372 27.875 3.939 1 96.75 54 HIS B O 1
ATOM 1495 N N . LYS B 1 55 ? -0.074 28.078 2.307 1 97.31 55 LYS B N 1
ATOM 1496 C CA . LYS B 1 55 ? 0.82 28.844 1.453 1 97.31 55 LYS B CA 1
ATOM 1497 C C . LYS B 1 55 ? 1.36 30.062 2.189 1 97.31 55 LYS B C 1
ATOM 1499 O O . LYS B 1 55 ? 2.5 30.484 1.966 1 97.31 55 LYS B O 1
ATOM 1504 N N . ALA B 1 56 ? 0.537 30.625 3.141 1 97.69 56 ALA B N 1
ATOM 1505 C CA . ALA B 1 56 ? 0.929 31.844 3.83 1 97.69 56 ALA B CA 1
ATOM 1506 C C . ALA B 1 56 ? 1.657 31.547 5.133 1 97.69 56 ALA B C 1
ATOM 1508 O O . ALA B 1 56 ? 2.109 32.438 5.832 1 97.69 56 ALA B O 1
ATOM 1509 N N . ARG B 1 57 ? 1.784 30.297 5.465 1 96.81 57 ARG B N 1
ATOM 1510 C CA . ARG B 1 57 ? 2.418 29.891 6.715 1 96.81 57 ARG B CA 1
ATOM 1511 C C . ARG B 1 57 ? 3.934 29.812 6.559 1 96.81 57 ARG B C 1
ATOM 1513 O O . ARG B 1 57 ? 4.434 29.422 5.5 1 96.81 57 ARG B O 1
ATOM 1520 N N . PRO B 1 58 ? 4.684 30.141 7.625 1 97.19 58 PRO B N 1
ATOM 1521 C CA . PRO B 1 58 ? 6.145 30.172 7.543 1 97.19 58 PRO B CA 1
ATOM 1522 C C . PRO B 1 58 ? 6.738 28.797 7.219 1 97.19 58 PRO B C 1
ATOM 1524 O O . PRO B 1 58 ? 7.816 28.719 6.625 1 97.19 58 PRO B O 1
ATOM 1527 N N . PHE B 1 59 ? 6.098 27.781 7.555 1 96.69 59 PHE B N 1
ATOM 1528 C CA . PHE B 1 59 ? 6.656 26.438 7.367 1 96.69 59 PHE B CA 1
ATOM 1529 C C . PHE B 1 59 ? 6.336 25.906 5.973 1 96.69 59 PHE B C 1
ATOM 1531 O O . PHE B 1 59 ? 6.773 24.828 5.605 1 96.69 59 PHE B O 1
ATOM 1538 N N . PHE B 1 60 ? 5.613 26.625 5.117 1 98 60 PHE B N 1
ATOM 1539 C CA . PHE B 1 60 ? 5.102 26.125 3.84 1 98 60 PHE B CA 1
ATOM 1540 C C . PHE B 1 60 ? 6.242 25.641 2.951 1 98 60 PHE B C 1
ATOM 1542 O O . PHE B 1 60 ? 6.184 24.547 2.396 1 98 60 PHE B O 1
ATOM 1549 N N . GLY B 1 61 ? 7.281 26.406 2.805 1 98.06 61 GLY B N 1
ATOM 1550 C CA . GLY B 1 61 ? 8.422 26.031 1.988 1 98.06 61 GLY B CA 1
ATOM 1551 C C . GLY B 1 61 ? 9.086 24.734 2.441 1 98.06 61 GLY B C 1
ATOM 1552 O O . GLY B 1 61 ? 9.383 23.859 1.624 1 98.06 61 GLY B O 1
ATOM 1553 N N . GLU B 1 62 ? 9.336 24.656 3.703 1 98.19 62 GLU B N 1
ATOM 1554 C CA . GLU B 1 62 ? 9.945 23.453 4.273 1 98.19 62 GLU B CA 1
ATOM 1555 C C . GLU B 1 62 ? 9.055 22.234 4.074 1 98.19 62 GLU B C 1
ATOM 1557 O O . GLU B 1 62 ? 9.547 21.141 3.785 1 98.19 62 GLU B O 1
ATOM 1562 N N . LEU B 1 63 ? 7.797 22.406 4.242 1 98.25 63 LEU B N 1
ATOM 1563 C CA . LEU B 1 63 ? 6.832 21.344 4.039 1 98.25 63 LEU B CA 1
ATOM 1564 C C . LEU B 1 63 ? 6.887 20.828 2.604 1 98.25 63 LEU B C 1
ATOM 1566 O O . LEU B 1 63 ? 6.957 19.609 2.379 1 98.25 63 LEU B O 1
ATOM 1570 N N . VAL B 1 64 ? 6.863 21.703 1.643 1 98.75 64 VAL B N 1
ATOM 1571 C CA . VAL B 1 64 ? 6.906 21.344 0.231 1 98.75 64 VAL B CA 1
ATOM 1572 C C . VAL B 1 64 ? 8.219 20.625 -0.073 1 98.75 64 VAL B C 1
ATOM 1574 O O . VAL B 1 64 ? 8.227 19.594 -0.759 1 98.75 64 VAL B O 1
ATOM 1577 N N . GLU B 1 65 ? 9.32 21.125 0.465 1 98.69 65 GLU B N 1
ATOM 1578 C CA . GLU B 1 65 ? 10.617 20.469 0.275 1 98.69 65 GLU B CA 1
ATOM 1579 C C . GLU B 1 65 ? 10.617 19.062 0.842 1 98.69 65 GLU B C 1
ATOM 1581 O O . GLU B 1 65 ? 11.117 18.125 0.205 1 98.69 65 GLU B O 1
ATOM 1586 N N . PHE B 1 66 ? 10.102 18.953 1.951 1 98.75 66 PHE B N 1
ATOM 1587 C CA . PHE B 1 66 ? 10.016 17.656 2.619 1 98.75 66 PHE B CA 1
ATOM 1588 C C . PHE B 1 66 ? 9.188 16.672 1.795 1 98.75 66 PHE B C 1
ATOM 1590 O O . PHE B 1 66 ? 9.617 15.555 1.541 1 98.75 66 PHE B O 1
ATOM 1597 N N . MET B 1 67 ? 8.031 17.047 1.289 1 98.75 67 MET B N 1
ATOM 1598 C CA . MET B 1 67 ? 7.074 16.172 0.617 1 98.75 67 MET B CA 1
ATOM 1599 C C . MET B 1 67 ? 7.566 15.805 -0.779 1 98.75 67 MET B C 1
ATOM 1601 O O . MET B 1 67 ? 7.102 14.82 -1.365 1 98.75 67 MET B O 1
ATOM 1605 N N . THR B 1 68 ? 8.477 16.578 -1.307 1 98.69 68 THR B N 1
ATOM 1606 C CA . THR B 1 68 ? 8.938 16.328 -2.67 1 98.69 68 THR B CA 1
ATOM 1607 C C . THR B 1 68 ? 10.281 15.609 -2.664 1 98.69 68 THR B C 1
ATOM 1609 O O . THR B 1 68 ? 10.82 15.273 -3.725 1 98.69 68 THR B O 1
ATOM 1612 N N . ARG B 1 69 ? 10.859 15.32 -1.52 1 98.31 69 ARG B N 1
ATOM 1613 C CA . ARG B 1 69 ? 12.227 14.805 -1.451 1 98.31 69 ARG B CA 1
ATOM 1614 C C . ARG B 1 69 ? 12.266 13.312 -1.782 1 98.31 69 ARG B C 1
ATOM 1616 O O . ARG B 1 69 ? 13.328 12.773 -2.084 1 98.31 69 ARG B O 1
ATOM 1623 N N . GLY B 1 70 ? 11.148 12.648 -1.653 1 98.12 70 GLY B N 1
ATOM 1624 C CA . GLY B 1 70 ? 11.055 11.219 -1.904 1 98.12 70 GLY B CA 1
ATOM 1625 C C . GLY B 1 70 ? 9.633 10.742 -2.09 1 98.12 70 GLY B C 1
ATOM 1626 O O . GLY B 1 70 ? 8.695 11.539 -2.088 1 98.12 70 GLY B O 1
ATOM 1627 N N . PRO B 1 71 ? 9.516 9.453 -2.285 1 98.69 71 PRO B N 1
ATOM 1628 C CA . PRO B 1 71 ? 8.18 8.906 -2.514 1 98.69 71 PRO B CA 1
ATOM 1629 C C . PRO B 1 71 ? 7.305 8.953 -1.262 1 98.69 71 PRO B C 1
ATOM 1631 O O . PRO B 1 71 ? 7.82 8.945 -0.142 1 98.69 71 PRO B O 1
ATOM 1634 N N . CYS B 1 72 ? 6.047 9.125 -1.47 1 98.88 72 CYS B N 1
ATOM 1635 C CA . CYS B 1 72 ? 5.016 8.969 -0.449 1 98.88 72 CYS B CA 1
ATOM 1636 C C . CYS B 1 72 ? 3.938 7.996 -0.912 1 98.88 72 CYS B C 1
ATOM 1638 O O . CYS B 1 72 ? 3.947 7.551 -2.061 1 98.88 72 CYS B O 1
ATOM 1640 N N . VAL B 1 73 ? 3.113 7.531 -0.009 1 98.94 73 VAL B N 1
ATOM 1641 C CA . VAL B 1 73 ? 1.975 6.68 -0.328 1 98.94 73 VAL B CA 1
ATOM 1642 C C . VAL B 1 73 ? 0.674 7.402 0.011 1 98.94 73 VAL B C 1
ATOM 1644 O O . VAL B 1 73 ? 0.44 7.762 1.168 1 98.94 73 VAL B O 1
ATOM 1647 N N . VAL B 1 74 ? -0.138 7.645 -1.036 1 98.94 74 VAL B N 1
ATOM 1648 C CA . VAL B 1 74 ? -1.437 8.281 -0.837 1 98.94 74 VAL B CA 1
ATOM 1649 C C . VAL B 1 74 ? -2.539 7.227 -0.861 1 98.94 74 VAL B C 1
ATOM 1651 O O . VAL B 1 74 ? -2.453 6.246 -1.606 1 98.94 74 VAL B O 1
ATOM 1654 N N . MET B 1 75 ? -3.582 7.43 -0.035 1 98.88 75 MET B N 1
ATOM 1655 C CA . MET B 1 75 ? -4.625 6.41 0.009 1 98.88 75 MET B CA 1
ATOM 1656 C C . MET B 1 75 ? -5.965 7.02 0.411 1 98.88 75 MET B C 1
ATOM 1658 O O . MET B 1 75 ? -6.012 8.125 0.948 1 98.88 75 MET B O 1
ATOM 1662 N N . VAL B 1 76 ? -6.984 6.391 0.044 1 98.94 76 VAL B N 1
ATOM 1663 C CA . VAL B 1 76 ? -8.344 6.664 0.495 1 98.94 76 VAL B CA 1
ATOM 1664 C C . VAL B 1 76 ? -8.789 5.586 1.479 1 98.94 76 VAL B C 1
ATOM 1666 O O . VAL B 1 76 ? -8.688 4.391 1.188 1 98.94 76 VAL B O 1
ATOM 1669 N N . LEU B 1 77 ? -9.203 6.031 2.641 1 98.88 77 LEU B N 1
ATOM 1670 C CA . LEU B 1 77 ? -9.711 5.141 3.682 1 98.88 77 LEU B CA 1
ATOM 1671 C C . LEU B 1 77 ? -11.227 5.246 3.803 1 98.88 77 LEU B C 1
ATOM 1673 O O . LEU B 1 77 ? -11.789 6.332 3.658 1 98.88 77 LEU B O 1
ATOM 1677 N N . GLU B 1 78 ? -11.828 4.121 4.059 1 98.81 78 GLU B N 1
ATOM 1678 C CA . GLU B 1 78 ? -13.281 4.078 4.207 1 98.81 78 GLU B CA 1
ATOM 1679 C C . GLU B 1 78 ? -13.688 3.346 5.48 1 98.81 78 GLU B C 1
ATOM 1681 O O . GLU B 1 78 ? -13.086 2.332 5.84 1 98.81 78 GLU B O 1
ATOM 1686 N N . GLY B 1 79 ? -14.68 3.756 6.168 1 98.31 79 GLY B N 1
ATOM 1687 C CA . GLY B 1 79 ? -15.25 3.131 7.352 1 98.31 79 GLY B CA 1
ATOM 1688 C C . GLY B 1 79 ? -16.219 4.035 8.086 1 98.31 79 GLY B C 1
ATOM 1689 O O . GLY B 1 79 ? -16.516 5.141 7.637 1 98.31 79 GLY B O 1
ATOM 1690 N N . GLU B 1 80 ? -16.719 3.52 9.148 1 97.62 80 GLU B N 1
ATOM 1691 C CA . GLU B 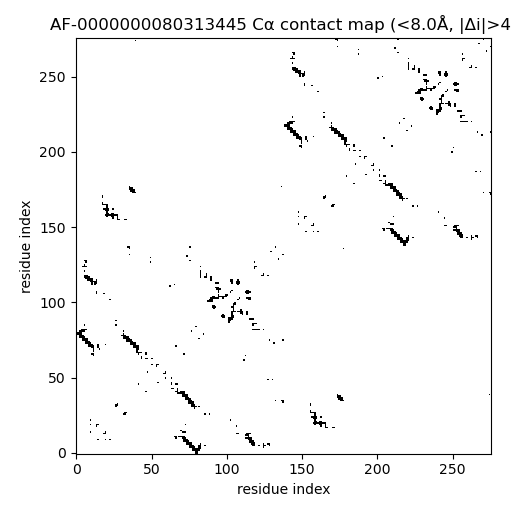1 80 ? -17.547 4.34 10.023 1 97.62 80 GLU B CA 1
ATOM 1692 C C . GLU B 1 80 ? -16.719 5.414 10.719 1 97.62 80 GLU B C 1
ATOM 1694 O O . GLU B 1 80 ? -15.703 5.109 11.359 1 97.62 80 GLU B O 1
ATOM 1699 N N . ASN B 1 81 ? -17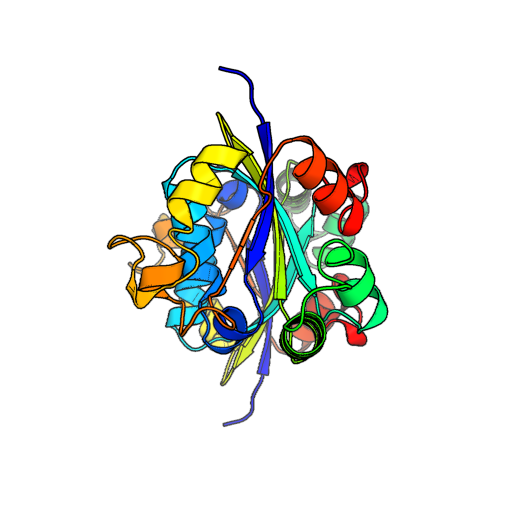.125 6.742 10.555 1 97.62 81 ASN B N 1
ATOM 1700 C CA . ASN B 1 81 ? -16.391 7.859 11.141 1 97.62 81 ASN B CA 1
ATOM 1701 C C . ASN B 1 81 ? -14.922 7.836 10.742 1 97.62 81 ASN B C 1
ATOM 1703 O O . ASN B 1 81 ? -14.039 8.016 11.586 1 97.62 81 ASN B O 1
ATOM 1707 N N . ALA B 1 82 ? -14.688 7.547 9.484 1 98.56 82 ALA B N 1
ATOM 1708 C CA . ALA B 1 82 ? -13.336 7.305 8.984 1 98.56 82 ALA B CA 1
ATOM 1709 C C . ALA B 1 82 ? -12.438 8.508 9.242 1 98.56 82 ALA B C 1
ATOM 1711 O O . ALA B 1 82 ? -11.258 8.352 9.578 1 98.56 82 ALA B O 1
ATOM 1712 N N . ILE B 1 83 ? -13 9.75 9.078 1 98.62 83 ILE B N 1
ATOM 1713 C CA . ILE B 1 83 ? -12.18 10.945 9.273 1 98.62 83 ILE B CA 1
ATOM 1714 C C . ILE B 1 83 ? -11.703 11.008 10.719 1 98.62 83 ILE B C 1
ATOM 1716 O O . ILE B 1 83 ? -10.5 11.102 10.984 1 98.62 83 ILE B O 1
ATOM 1720 N N . ALA B 1 84 ? -12.633 10.938 11.641 1 98.12 84 ALA B N 1
ATOM 1721 C CA . ALA B 1 84 ? -12.312 11.008 13.062 1 98.12 84 ALA B CA 1
ATOM 1722 C C . ALA B 1 84 ? -11.43 9.836 13.484 1 98.12 84 ALA B C 1
ATOM 1724 O O . ALA B 1 84 ? -10.469 10.016 14.242 1 98.12 84 ALA B O 1
ATOM 1725 N N . LYS B 1 85 ? -11.758 8.656 13.031 1 98.12 85 LYS B N 1
ATOM 1726 C CA . LYS B 1 85 ? -11 7.457 13.383 1 98.12 85 LYS B CA 1
ATOM 1727 C C . LYS B 1 85 ? -9.555 7.562 12.914 1 98.12 85 LYS B C 1
ATOM 1729 O O . LYS B 1 85 ? -8.633 7.227 13.656 1 98.12 85 LYS B O 1
ATOM 1734 N N . TRP B 1 86 ? -9.344 7.977 11.672 1 98.75 86 TRP B N 1
ATOM 1735 C CA . TRP B 1 86 ? -7.984 8.117 11.164 1 98.75 86 TRP B CA 1
ATOM 1736 C C . TRP B 1 86 ? -7.215 9.172 11.945 1 98.75 86 TRP B C 1
ATOM 1738 O O . TRP B 1 86 ? -6.059 8.961 12.312 1 98.75 86 TRP B O 1
ATOM 1748 N N . ARG B 1 87 ? -7.793 10.289 12.234 1 98.69 87 ARG B N 1
ATOM 1749 C CA . ARG B 1 87 ? -7.113 11.344 12.984 1 98.69 87 ARG B CA 1
ATOM 1750 C C . ARG B 1 87 ? -6.715 10.852 14.375 1 98.69 87 ARG B C 1
ATOM 1752 O O . ARG B 1 87 ? -5.641 11.195 14.875 1 98.69 87 ARG B O 1
ATOM 1759 N N . GLU B 1 88 ? -7.617 10.102 14.961 1 98.44 88 GLU B N 1
ATOM 1760 C CA . GLU B 1 88 ? -7.305 9.523 16.266 1 98.44 88 GLU B CA 1
ATOM 1761 C C . GLU B 1 88 ? -6.125 8.562 16.172 1 98.44 88 GLU B C 1
ATOM 1763 O O . GLU B 1 88 ? -5.219 8.602 17 1 98.44 88 GLU B O 1
ATOM 1768 N N . LEU B 1 89 ? -6.102 7.738 15.164 1 98.75 89 LEU B N 1
ATOM 1769 C CA . LEU B 1 89 ? -5.043 6.754 14.961 1 98.75 89 LEU B CA 1
ATOM 1770 C C . LEU B 1 89 ? -3.713 7.441 14.672 1 98.75 89 LEU B C 1
ATOM 1772 O O . LEU B 1 89 ? -2.656 6.949 15.078 1 98.75 89 LEU B O 1
ATOM 1776 N N . MET B 1 90 ? -3.736 8.508 13.945 1 98.75 90 MET B N 1
ATOM 1777 C CA . MET B 1 90 ? -2.521 9.273 13.672 1 98.75 90 MET B CA 1
ATOM 1778 C C . MET B 1 90 ? -1.869 9.75 14.961 1 98.75 90 MET B C 1
ATOM 1780 O O . MET B 1 90 ? -0.666 9.57 15.156 1 98.75 90 MET B O 1
ATOM 1784 N N . GLY B 1 91 ? -2.742 10.375 15.836 1 98.75 91 GLY B N 1
ATOM 1785 C CA . GLY B 1 91 ? -2.219 10.977 17.047 1 98.75 91 GLY B CA 1
ATOM 1786 C C . GLY B 1 91 ? -1.827 12.438 16.875 1 98.75 91 GLY B C 1
ATOM 1787 O O . GLY B 1 91 ? -1.87 12.961 15.766 1 98.75 91 GLY B O 1
ATOM 1788 N N . ALA B 1 92 ? -1.384 13.008 17.938 1 98.38 92 ALA B N 1
ATOM 1789 C CA . ALA B 1 92 ? -1.033 14.422 17.938 1 98.38 92 ALA B CA 1
ATOM 1790 C C . ALA B 1 92 ? 0.085 14.711 16.938 1 98.38 92 ALA B C 1
ATOM 1792 O O . ALA B 1 92 ? 0.973 13.883 16.734 1 98.38 92 ALA B O 1
ATOM 1793 N N . THR B 1 93 ? 0.018 15.891 16.297 1 97.5 93 THR B N 1
ATOM 1794 C CA . THR B 1 93 ? 0.982 16.312 15.297 1 97.5 93 THR B CA 1
ATOM 1795 C C . THR B 1 93 ? 2.406 16.203 15.836 1 97.5 93 THR B C 1
ATOM 1797 O O . THR B 1 93 ? 3.316 15.781 15.117 1 97.5 93 THR B O 1
ATOM 1800 N N . ASP B 1 94 ? 2.547 16.656 17.109 1 98.19 94 ASP B N 1
ATOM 1801 C CA . ASP B 1 94 ? 3.842 16.5 17.75 1 98.19 94 ASP B CA 1
ATOM 1802 C C . ASP B 1 94 ? 4.012 15.078 18.297 1 98.19 94 ASP B C 1
ATOM 1804 O O . ASP B 1 94 ? 3.396 14.711 19.297 1 98.19 94 ASP B O 1
ATOM 1808 N N . PRO B 1 95 ? 4.906 14.328 17.672 1 98.62 95 PRO B N 1
ATOM 1809 C CA . PRO B 1 95 ? 5.062 12.93 18.078 1 98.62 95 PRO B CA 1
ATOM 1810 C C . PRO B 1 95 ? 5.426 12.789 19.562 1 98.62 95 PRO B C 1
ATOM 1812 O O . PRO B 1 95 ? 5.035 11.812 20.203 1 98.62 95 PRO B O 1
ATOM 1815 N N . ALA B 1 96 ? 6.184 13.758 20.125 1 98.25 96 ALA B N 1
ATOM 1816 C CA . ALA B 1 96 ? 6.605 13.711 21.516 1 98.25 96 ALA B CA 1
ATOM 1817 C C . ALA B 1 96 ? 5.402 13.797 22.453 1 98.25 96 ALA B C 1
ATOM 1819 O O . ALA B 1 96 ? 5.469 13.352 23.609 1 98.25 96 ALA B O 1
ATOM 1820 N N . LYS B 1 97 ? 4.336 14.328 21.984 1 98.5 97 LYS B N 1
ATOM 1821 C CA . LYS B 1 97 ? 3.143 14.531 22.797 1 98.5 97 LYS B CA 1
ATOM 1822 C C . LYS B 1 97 ? 2.039 13.555 22.406 1 98.5 97 LYS B C 1
ATOM 1824 O O . LYS B 1 97 ? 0.951 13.57 22.984 1 98.5 97 LYS B O 1
ATOM 1829 N N . ALA B 1 98 ? 2.227 12.758 21.391 1 98.69 98 ALA B N 1
ATOM 1830 C CA . ALA B 1 98 ? 1.206 11.828 20.906 1 98.69 98 ALA B CA 1
ATOM 1831 C C . ALA B 1 98 ? 1.04 10.648 21.844 1 98.69 98 ALA B C 1
ATOM 1833 O O . ALA B 1 98 ? 1.998 10.227 22.5 1 98.69 98 ALA B O 1
ATOM 1834 N N . ALA B 1 99 ? -0.12 10.125 21.969 1 98.69 99 ALA B N 1
ATOM 1835 C CA . ALA B 1 99 ? -0.414 8.992 22.844 1 98.69 99 ALA B CA 1
ATOM 1836 C C . ALA B 1 99 ? 0.288 7.73 22.344 1 98.69 99 ALA B C 1
ATOM 1838 O O . ALA B 1 99 ? 0.505 7.559 21.156 1 98.69 99 ALA B O 1
ATOM 1839 N N . GLU B 1 100 ? 0.633 6.809 23.25 1 98.44 100 GLU B N 1
ATOM 1840 C CA . GLU B 1 100 ? 1.243 5.527 22.891 1 98.44 100 GLU B CA 1
ATOM 1841 C C . GLU B 1 100 ? 0.375 4.75 21.906 1 98.44 100 GLU B C 1
ATOM 1843 O O . GLU B 1 100 ? -0.852 4.734 22.031 1 98.44 100 GLU B O 1
ATOM 1848 N N . GLY B 1 101 ? 1.036 4.156 20.875 1 98.31 101 GLY B N 1
ATOM 1849 C CA . GLY B 1 101 ? 0.317 3.307 19.938 1 98.31 101 GLY B CA 1
ATOM 1850 C C . GLY B 1 101 ? -0.152 4.047 18.688 1 98.31 101 GLY B C 1
ATOM 1851 O O . GLY B 1 101 ? -0.563 3.426 17.719 1 98.31 101 GLY B O 1
ATOM 1852 N N . THR B 1 102 ? -0.121 5.387 18.688 1 98.81 102 THR B N 1
ATOM 1853 C CA . THR B 1 102 ? -0.518 6.148 17.516 1 98.81 102 THR B CA 1
ATOM 1854 C C . THR B 1 102 ? 0.604 6.168 16.484 1 98.81 102 THR B C 1
ATOM 1856 O O . THR B 1 102 ? 1.766 5.926 16.812 1 98.81 102 THR B O 1
ATOM 1859 N N . VAL B 1 103 ? 0.261 6.418 15.297 1 98.88 103 VAL B N 1
ATOM 1860 C CA . VAL B 1 103 ? 1.198 6.363 14.18 1 98.88 103 VAL B CA 1
ATOM 1861 C C . VAL B 1 103 ? 2.326 7.371 14.406 1 98.88 103 VAL B C 1
ATOM 1863 O O . VAL B 1 103 ? 3.504 7.031 14.258 1 98.88 103 VAL B O 1
ATOM 1866 N N . ARG B 1 104 ? 1.982 8.602 14.766 1 98.94 104 ARG B N 1
ATOM 1867 C CA . ARG B 1 104 ? 2.992 9.641 14.898 1 98.94 104 ARG B CA 1
ATOM 1868 C C . ARG B 1 104 ? 3.883 9.391 16.109 1 98.94 104 ARG B C 1
ATOM 1870 O O . ARG B 1 104 ? 5.062 9.75 16.109 1 98.94 104 ARG B O 1
ATOM 1877 N N . LYS B 1 105 ? 3.365 8.781 17.172 1 98.81 105 LYS B N 1
ATOM 1878 C CA . LYS B 1 105 ? 4.191 8.383 18.312 1 98.81 105 LYS B CA 1
ATOM 1879 C C . LYS B 1 105 ? 5.18 7.289 17.906 1 98.81 105 LYS B C 1
ATOM 1881 O O . LYS B 1 105 ? 6.348 7.328 18.297 1 98.81 105 LYS B O 1
ATOM 1886 N N . LEU B 1 106 ? 4.719 6.395 17.125 1 98.81 106 LEU B N 1
ATOM 1887 C CA . LEU B 1 106 ? 5.5 5.207 16.797 1 98.81 106 LEU B CA 1
ATOM 1888 C C . LEU B 1 106 ? 6.535 5.523 15.719 1 98.81 106 LEU B C 1
ATOM 1890 O O . LEU B 1 106 ? 7.648 4.996 15.75 1 98.81 106 LEU B O 1
ATOM 1894 N N . TYR B 1 107 ? 6.164 6.398 14.734 1 98.75 107 TYR B N 1
ATOM 1895 C CA . TYR B 1 107 ? 6.977 6.441 13.523 1 98.75 107 TYR B CA 1
ATOM 1896 C C . TYR B 1 107 ? 7.375 7.871 13.188 1 98.75 107 TYR B C 1
ATOM 1898 O O . TYR B 1 107 ? 8.18 8.102 12.281 1 98.75 107 TYR B O 1
ATOM 1906 N N . GLY B 1 108 ? 6.797 8.859 13.891 1 98.69 108 GLY B N 1
ATOM 1907 C CA . GLY B 1 108 ? 7.148 10.25 13.648 1 98.69 108 GLY B CA 1
ATOM 1908 C C . GLY B 1 108 ? 8.43 10.672 14.336 1 98.69 108 GLY B C 1
ATOM 1909 O O . GLY B 1 108 ? 8.711 10.234 15.453 1 98.69 108 GLY B O 1
ATOM 1910 N N . ALA B 1 109 ? 9.18 11.516 13.688 1 98.19 109 ALA B N 1
ATOM 1911 C CA . ALA B 1 109 ? 10.422 12.016 14.281 1 98.19 109 ALA B CA 1
ATOM 1912 C C . ALA B 1 109 ? 10.188 13.344 15 1 98.19 109 ALA B C 1
ATOM 1914 O O . ALA B 1 109 ? 10.703 13.555 16.094 1 98.19 109 ALA B O 1
ATOM 1915 N N . ASN B 1 110 ? 9.461 14.242 14.383 1 97.94 110 ASN B N 1
ATOM 1916 C CA . ASN B 1 110 ? 9.141 15.562 14.906 1 97.94 110 ASN B CA 1
ATOM 1917 C C . ASN B 1 110 ? 7.945 16.172 14.172 1 97.94 110 ASN B C 1
ATOM 1919 O O . ASN B 1 110 ? 7.344 15.531 13.312 1 97.94 110 ASN B O 1
ATOM 1923 N N . VAL B 1 111 ? 7.574 17.375 14.406 1 96.38 111 VAL B N 1
ATOM 1924 C CA . VAL B 1 111 ? 6.367 18.031 13.906 1 96.38 111 VAL B CA 1
ATOM 1925 C C . VAL B 1 111 ? 6.418 18.094 12.383 1 96.38 111 VAL B C 1
ATOM 1927 O O . VAL B 1 111 ? 5.395 17.922 11.711 1 96.38 111 VAL B O 1
ATOM 1930 N N . GLY B 1 112 ? 7.562 18.312 11.781 1 95.25 112 GLY B N 1
ATOM 1931 C CA . GLY B 1 112 ? 7.707 18.438 10.344 1 95.25 112 GLY B CA 1
ATOM 1932 C C . GLY B 1 112 ? 7.758 17.094 9.633 1 95.25 112 GLY B C 1
ATOM 1933 O O . GLY B 1 112 ? 7.262 16.953 8.516 1 95.25 112 GLY B O 1
ATOM 1934 N N . GLU B 1 113 ? 8.414 16.125 10.242 1 97.62 113 GLU B N 1
ATOM 1935 C CA . GLU B 1 113 ? 8.539 14.75 9.75 1 97.62 113 GLU B CA 1
ATOM 1936 C C . GLU B 1 113 ? 7.809 13.773 10.664 1 97.62 113 GLU B C 1
ATOM 1938 O O . GLU B 1 113 ? 8.438 13.008 11.398 1 97.62 113 GLU B O 1
ATOM 1943 N N . ASN B 1 114 ? 6.5 13.773 10.5 1 98.19 114 ASN B N 1
ATOM 1944 C CA . ASN B 1 114 ? 5.699 13.07 11.492 1 98.19 114 ASN B CA 1
ATOM 1945 C C . ASN B 1 114 ? 4.988 11.859 10.891 1 98.19 114 ASN B C 1
ATOM 1947 O O . ASN B 1 114 ? 3.969 11.406 11.414 1 98.19 114 ASN B O 1
ATOM 1951 N N . ALA B 1 115 ? 5.285 11.383 9.703 1 98.75 115 ALA B N 1
ATOM 1952 C CA . ALA B 1 115 ? 5.004 10.07 9.133 1 98.75 115 ALA B CA 1
ATOM 1953 C C . ALA B 1 115 ? 3.703 10.086 8.336 1 98.75 115 ALA B C 1
ATOM 1955 O O . ALA B 1 115 ? 3.518 9.281 7.418 1 98.75 115 ALA B O 1
ATOM 1956 N N . THR B 1 116 ? 2.746 10.969 8.727 1 98.88 116 THR B N 1
ATOM 1957 C CA . THR B 1 116 ? 1.449 10.758 8.094 1 98.88 116 THR B CA 1
ATOM 1958 C C . THR B 1 116 ? 0.697 12.086 7.961 1 98.88 116 THR B C 1
ATOM 1960 O O . THR B 1 116 ? 1.061 13.078 8.594 1 98.88 116 THR B O 1
ATOM 1963 N N . HIS B 1 117 ? -0.232 12.125 7.047 1 98.81 117 HIS B N 1
ATOM 1964 C CA . HIS B 1 117 ? -1.206 13.188 6.824 1 98.81 117 HIS B CA 1
ATOM 1965 C C . HIS B 1 117 ? -2.627 12.641 6.801 1 98.81 117 HIS B C 1
ATOM 1967 O O . HIS B 1 117 ? -2.846 11.484 6.426 1 98.81 117 HIS B O 1
ATOM 1973 N N . GLY B 1 118 ? -3.561 13.367 7.242 1 98.69 118 GLY B N 1
ATOM 1974 C CA . GLY B 1 118 ? -4.973 13.023 7.156 1 98.69 118 GLY B CA 1
ATOM 1975 C C . GLY B 1 118 ? -5.875 14.234 7.043 1 98.69 118 GLY B C 1
ATOM 1976 O O . GLY B 1 118 ? -5.559 15.305 7.57 1 98.69 118 GLY B O 1
ATOM 1977 N N . SER B 1 119 ? -6.988 13.992 6.41 1 98.44 119 SER B N 1
ATOM 1978 C CA . SER B 1 119 ? -7.973 15.055 6.262 1 98.44 119 SER B CA 1
ATOM 1979 C C . SER B 1 119 ? -8.5 15.516 7.613 1 98.44 119 SER B C 1
ATOM 1981 O O . SER B 1 119 ? -8.602 14.727 8.547 1 98.44 119 SER B O 1
ATOM 1983 N N . ASP B 1 120 ? -8.906 16.781 7.723 1 95.88 120 ASP B N 1
ATOM 1984 C CA . ASP B 1 120 ? -9.367 17.281 9.016 1 95.88 120 ASP B CA 1
ATOM 1985 C C . ASP B 1 120 ? -10.883 17.453 9.031 1 95.88 120 ASP B C 1
ATOM 1987 O O . ASP B 1 120 ? -11.453 17.844 10.055 1 95.88 120 ASP B O 1
ATOM 1991 N N . GLY B 1 121 ? -11.578 17.219 7.914 1 97.62 121 GLY B N 1
ATOM 1992 C CA . GLY B 1 121 ? -13.023 17.281 7.816 1 97.62 121 GLY B CA 1
ATOM 1993 C C . GLY B 1 121 ? -13.555 16.812 6.477 1 97.62 121 GLY B C 1
ATOM 1994 O O . GLY B 1 121 ? -12.781 16.438 5.594 1 97.62 121 GLY B O 1
ATOM 1995 N N . PRO B 1 122 ? -14.914 16.781 6.363 1 97.75 122 PRO B N 1
ATOM 1996 C CA . PRO B 1 122 ? -15.531 16.266 5.141 1 97.75 122 PRO B CA 1
ATOM 1997 C C . PRO B 1 122 ? -15.133 17.047 3.895 1 97.75 122 PRO B C 1
ATOM 1999 O O . PRO B 1 122 ? -14.867 16.469 2.844 1 97.75 122 PRO B O 1
ATOM 2002 N N . ASP B 1 123 ? -15.039 18.375 3.99 1 98 123 ASP B N 1
ATOM 2003 C CA . ASP B 1 123 ? -14.711 19.188 2.834 1 98 123 ASP B CA 1
ATOM 2004 C C . ASP B 1 123 ? -13.266 18.969 2.396 1 98 123 ASP B C 1
ATOM 2006 O O . ASP B 1 123 ? -12.984 18.844 1.201 1 98 123 ASP B O 1
ATOM 2010 N N . THR B 1 124 ? -12.367 18.922 3.312 1 98.06 124 THR B N 1
ATOM 2011 C CA . THR B 1 124 ? -10.969 18.703 2.965 1 98.06 124 THR B CA 1
ATOM 2012 C C . THR B 1 124 ? -10.758 17.281 2.441 1 98.06 124 THR B C 1
ATOM 2014 O O . THR B 1 124 ? -9.953 17.062 1.54 1 98.06 124 THR B O 1
ATOM 2017 N N . ALA B 1 125 ? -11.492 16.328 3.037 1 98.56 125 ALA B N 1
ATOM 2018 C CA . ALA B 1 125 ? -11.422 14.953 2.535 1 98.56 125 ALA B CA 1
ATOM 2019 C C . ALA B 1 125 ? -11.82 14.891 1.065 1 98.56 125 ALA B C 1
ATOM 2021 O O . ALA B 1 125 ? -11.141 14.25 0.257 1 98.56 125 ALA B O 1
ATOM 2022 N N . LYS B 1 126 ? -12.867 15.539 0.711 1 98.19 126 LYS B N 1
ATOM 2023 C CA . LYS B 1 126 ? -13.344 15.562 -0.667 1 98.19 126 LYS B CA 1
ATOM 2024 C C . LYS B 1 126 ? -12.297 16.156 -1.604 1 98.19 126 LYS B C 1
ATOM 2026 O O . LYS B 1 126 ? -12 15.594 -2.654 1 98.19 126 LYS B O 1
ATOM 2031 N N . PHE B 1 127 ? -11.789 17.312 -1.228 1 98.44 127 PHE B N 1
ATOM 2032 C CA . PHE B 1 127 ? -10.773 17.984 -2.029 1 98.44 127 PHE B CA 1
ATOM 2033 C C . PHE B 1 127 ? -9.547 17.094 -2.199 1 98.44 127 PHE B C 1
ATOM 2035 O O . PHE B 1 127 ? -9.07 16.891 -3.318 1 98.44 127 PHE B O 1
ATOM 2042 N N . GLU B 1 128 ? -9.078 16.531 -1.068 1 98.75 128 GLU B N 1
ATOM 2043 C CA . GLU B 1 128 ? -7.809 15.812 -1.058 1 98.75 128 GLU B CA 1
ATOM 2044 C C . GLU B 1 128 ? -7.918 14.492 -1.812 1 98.75 128 GLU B C 1
ATOM 2046 O O . GLU B 1 128 ? -7 14.109 -2.539 1 98.75 128 GLU B O 1
ATOM 2051 N N . ILE B 1 129 ? -9.039 13.773 -1.628 1 98.75 129 ILE B N 1
ATOM 2052 C CA . ILE B 1 129 ? -9.266 12.555 -2.4 1 98.75 129 ILE B CA 1
ATOM 2053 C C . ILE B 1 129 ? -9.266 12.883 -3.891 1 98.75 129 ILE B C 1
ATOM 2055 O O . ILE B 1 129 ? -8.57 12.227 -4.676 1 98.75 129 ILE B O 1
ATOM 2059 N N . GLY B 1 130 ? -9.945 13.93 -4.316 1 98.56 130 GLY B N 1
ATOM 2060 C CA . GLY B 1 130 ? -10.039 14.32 -5.715 1 98.56 130 GLY B CA 1
ATOM 2061 C C . GLY B 1 130 ? -8.719 14.797 -6.289 1 98.56 130 GLY B C 1
ATOM 2062 O O . GLY B 1 130 ? -8.508 14.75 -7.5 1 98.56 130 GLY B O 1
ATOM 2063 N N . TRP B 1 131 ? -7.816 15.297 -5.375 1 98.56 131 TRP B N 1
ATOM 2064 C CA . TRP B 1 131 ? -6.516 15.797 -5.816 1 98.56 131 TRP B CA 1
ATOM 2065 C C . TRP B 1 131 ? -5.664 14.664 -6.387 1 98.56 131 TRP B C 1
ATOM 2067 O O . TRP B 1 131 ? -4.918 14.867 -7.348 1 98.56 131 TRP B O 1
ATOM 2077 N N . PHE B 1 132 ? -5.852 13.43 -5.855 1 98.5 132 PHE B N 1
ATOM 2078 C CA . PHE B 1 132 ? -4.902 12.375 -6.203 1 98.5 132 PHE B CA 1
ATOM 2079 C C . PHE B 1 132 ? -5.598 11.242 -6.945 1 98.5 132 PHE B C 1
ATOM 2081 O O . PHE B 1 132 ? -4.949 10.461 -7.641 1 98.5 132 PHE B O 1
ATOM 2088 N N . PHE B 1 133 ? -6.922 11.125 -6.758 1 98.38 133 PHE B N 1
ATOM 2089 C CA . PHE B 1 133 ? -7.617 9.977 -7.324 1 98.38 133 PHE B CA 1
ATOM 2090 C C . PHE B 1 133 ? -8.828 10.422 -8.133 1 98.38 133 PHE B C 1
ATOM 2092 O O . PHE B 1 133 ? -9.742 11.047 -7.594 1 98.38 133 PHE B O 1
ATOM 2099 N N . PRO B 1 134 ? -8.859 10.062 -9.422 1 96.12 134 PRO B N 1
ATOM 2100 C CA . PRO B 1 134 ? -10.133 10.219 -10.117 1 96.12 134 PRO B CA 1
ATOM 2101 C C . PRO B 1 134 ? -11.242 9.359 -9.508 1 96.12 134 PRO B C 1
ATOM 2103 O O . PRO B 1 134 ? -10.961 8.336 -8.891 1 96.12 134 PRO B O 1
ATOM 2106 N N . GLY B 1 135 ? -12.461 9.75 -9.711 1 93.62 135 GLY B N 1
ATOM 2107 C CA . GLY B 1 135 ? -13.602 9.109 -9.078 1 93.62 135 GLY B CA 1
ATOM 2108 C C . GLY B 1 135 ? -13.695 7.629 -9.383 1 93.62 135 GLY B C 1
ATOM 2109 O O . GLY B 1 135 ? -14.133 6.844 -8.531 1 93.62 135 GLY B O 1
ATOM 2110 N N . TYR B 1 136 ? -13.227 7.184 -10.516 1 92.75 136 TYR B N 1
ATOM 2111 C CA . TYR B 1 136 ? -13.367 5.785 -10.898 1 92.75 136 TYR B CA 1
ATOM 2112 C C . TYR B 1 136 ? -12.336 4.918 -10.188 1 92.75 136 TYR B C 1
ATOM 2114 O O . TYR B 1 136 ? -12.43 3.688 -10.203 1 92.75 136 TYR B O 1
ATOM 2122 N N . ASP B 1 137 ? -11.336 5.516 -9.531 1 93 137 ASP B N 1
ATOM 2123 C CA . ASP B 1 137 ? -10.289 4.773 -8.828 1 93 137 ASP B CA 1
ATOM 2124 C C . ASP B 1 137 ? -10.68 4.531 -7.371 1 93 137 ASP B C 1
ATOM 2126 O O . ASP B 1 137 ? -9.969 3.836 -6.645 1 93 137 ASP B O 1
ATOM 2130 N N . VAL B 1 138 ? -11.797 5.168 -6.938 1 93.56 138 VAL B N 1
ATOM 2131 C CA . VAL B 1 138 ? -12.188 5.109 -5.531 1 93.56 138 VAL B CA 1
ATOM 2132 C C . VAL B 1 138 ? -13.516 4.363 -5.395 1 93.56 138 VAL B C 1
ATOM 2134 O O . VAL B 1 138 ? -14.453 4.602 -6.16 1 93.56 138 VAL B O 1
#

Sequence (276 aa):
MATEKTFAIVKPDAVEKNHIGAILALIEKNGLKIRALRMMHMSRPIAEGFYHVHKARPFFGELVEFMTRGPCVVMVLEGENAIAKWRELMGATDPAKAAEGTVRKLYGANVGENATHGSDGPDTAKFEIGWFFPGYDVMATEKTFAIVKPDAVEKNHIGAILALIEKNGLKIRALRMMHMSRPIAEGFYHVHKARPFFGELVEFMTRGPCVVMVLEGENAIAKWRELMGATDPAKAAEGTVRKLYGANVGENATHGSDGPDTAKFEIGWFFPGYDV

Foldseek 3Di:
DDKDKKKKKQAFQCVVVVCPVVLVVLCVVLPKDWQFKDKDQDDLVLLCVLVVVCVVPPCSVVLSCRRNVGIMMMTMIMDDVSQVSLDLQQADLALVPGDP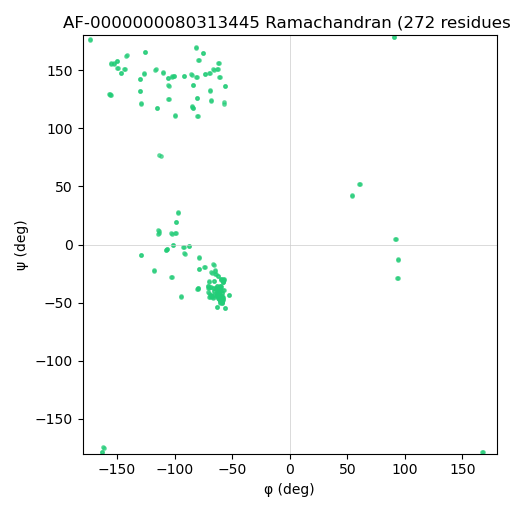NHQQVVRNDGNSGRRMDIDNDRVSRVVNCVSPDDPVSD/DDKDKKKKKQAFQCVVVVCPVVLVVLCVVLPKDWQFKDKDQDDLVLLCVLVVVCVVPPCSVVLSCRRNVDIMMMTMIMDDVSQVSLDLQQADLALVPGDPNHQQVVRNDGNSGRRMDIDNDRVSRVVNCVSPDDPVSD

Solvent-accessible surface area (backbone atoms only — not comparable to full-atom values): 14188 Å² total; per-residue (Å²): 127,70,76,30,65,22,24,38,32,41,30,26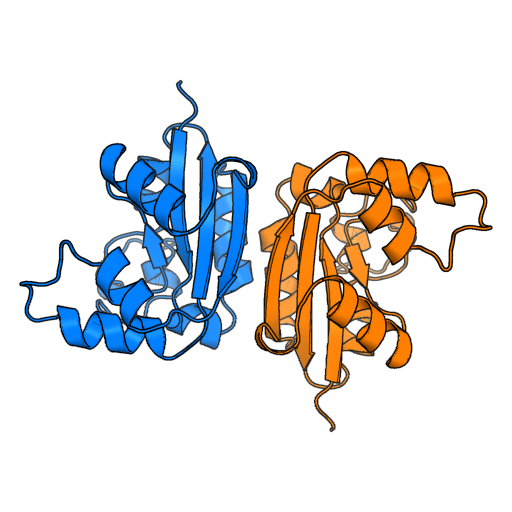,67,24,46,75,67,58,37,58,14,55,52,41,27,52,44,32,74,68,64,35,40,80,59,29,40,35,50,46,66,44,48,65,70,55,40,47,63,72,48,45,93,37,64,87,42,91,57,34,64,58,51,41,53,52,51,42,72,35,47,29,35,42,34,33,35,33,23,68,52,23,42,62,52,49,48,58,46,35,34,41,64,43,17,92,75,19,53,89,89,13,48,10,38,73,58,20,78,34,66,88,49,25,29,60,50,62,36,89,44,74,70,50,12,52,52,52,39,56,72,77,39,61,71,91,60,95,128,68,77,31,66,22,24,38,33,41,30,26,68,23,46,74,66,57,36,58,15,56,52,42,26,53,44,32,74,69,64,36,41,79,60,28,40,37,49,44,64,42,49,64,71,55,41,47,62,71,48,45,93,36,64,88,42,89,60,34,65,58,52,40,52,53,52,42,71,34,48,28,36,42,32,34,35,34,21,67,51,23,41,63,50,50,50,59,45,35,34,42,66,43,17,93,74,19,53,88,88,13,49,10,39,73,58,21,77,34,67,89,49,24,27,58,51,64,37,89,45,73,69,51,12,54,52,52,40,56,72,78,38,60,72,90,60,93

pLDDT: mean 97.81, std 3.2, range [67.62, 98.94]

Radius of gyration: 18.81 Å; Cα contacts (8 Å, |Δi|>4): 575; chains: 2; bounding box: 49×59×45 Å

InterPro domains:
  IPR001564 Nucleoside diphosphate kinase [MF_00451] (3-138)
  IPR001564 Nucleoside diphosphate kinase [PR01243] (6-28)
  IPR001564 Nucleoside diphosphate kinase [PR01243] (50-69)
  IPR001564 Nucleoside diphosphate kinase [PR01243] (70-87)
  IPR001564 Nucleoside diphosphate kinase [PR01243] (91-107)
  IPR001564 Nucleoside diphosphate kinase [PR01243] (114-133)
  IPR023005 Nucleoside diphosphate kinase, active site [PS00469] (114-122)
  IPR034907 Nucleoside diphosphate kinase-like domain [PF00334] (4-135)
  IPR034907 Nucleoside diphosphate kinase-like domain [SM00562] (3-137)
  IPR036850 Nucleoside diphosphate kinase-like domain superfamily [G3DSA:3.30.70.141] (1-138)
  IPR036850 Nucleoside diphosphate kinase-like domain superfamily [SSF54919] (1-137)

Secondary structure (DSSP, 8-state):
--EEEEEEEE-HHHHHTT-HHHHHHHHHHTT-EEEEEEEE---HHHHHHHTGGGTTSTTHHHHHHHHHSS-EEEEEEEEETHHHHHHHHH--SSGGGSPTTSHHHHH--SSSS-SEEE-SSHHHHHHHHHHH--GGG-/--EEEEEEEE-HHHHHTT-HHHHHHHHHHTT-EEEEEEEE---HHHHHHHTGGGTTSTTHHHHHHHHHSS-EEEEEEEEETHHHHHHHHH--SSGGGSPTTSHHHHH--SSSS-SEEE-SSHHHHHHHHHHH--GGG-

Organism: NCBI:txid927083